Protein AF-A0A9D0Y2G8-F1 (afdb_monomer_lite)

Foldseek 3Di:
DPLVVVLVCLLVVNDDLVSLVVNLVCVVVDVVSVVVSLVVQLVVVQVVCVVVVHDRDPDSPVVVVVSSVVSVCVNVVVVVVVVVVVVVVVVVVVVVVVVVVVVVVVVVVVVVVVVVVPDPPDPPDDPPDQLPPDPPVVLQCLVVVLVVCVVVPVVVNVVSCVRNPPPSCVQWDFDDDPDDDPDDTDTDGDDD

pLDDT: mean 76.13, std 17.43, range [34.09, 96.06]

Secondary structure (DSSP, 8-state):
--HHHHHHHHHTT---HHHHHHHHHHHHH-HHHHHHHHHHHHHHHHHHHHHTTPPPPS-HHHHHHHHHHHHHHHHHHHHHHHHHHHHHHHHHHHHHHHHHHHHHHHHHHHHHHHHHHS-TTS-S------TT---HHHHTTHHHHHHHHHHH-HHHHHHHHHHHTTGGGTTEEEE--SS---SPPEEEE---

Radius of gyration: 52.09 Å; chains: 1; bounding box: 81×40×135 Å

Structure (mmCIF, N/CA/C/O backbone):
data_AF-A0A9D0Y2G8-F1
#
_entry.id   AF-A0A9D0Y2G8-F1
#
loop_
_atom_site.group_PDB
_atom_site.id
_atom_site.type_symbol
_atom_site.label_atom_id
_atom_site.label_alt_id
_atom_site.label_comp_id
_atom_site.label_asym_id
_atom_site.label_entity_id
_atom_site.label_seq_id
_atom_site.pdbx_PDB_ins_code
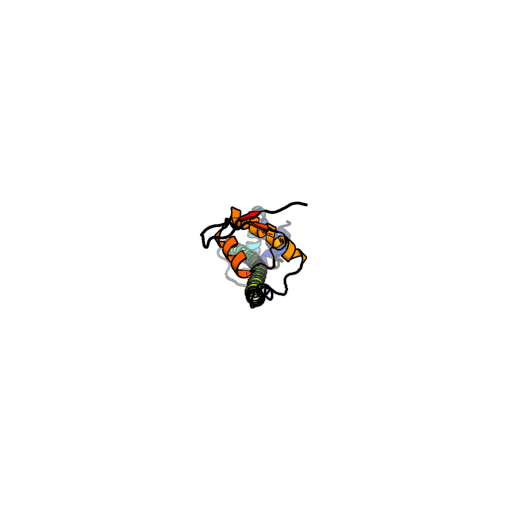_atom_site.Cartn_x
_atom_site.Cartn_y
_atom_site.Cartn_z
_atom_site.occupancy
_atom_site.B_iso_or_equiv
_atom_site.auth_seq_id
_atom_site.auth_comp_id
_atom_site.auth_asym_id
_atom_site.auth_atom_id
_atom_site.pdbx_PDB_model_num
ATOM 1 N N . MET A 1 1 ? -18.313 -10.661 2.734 1.00 64.69 1 MET A N 1
ATOM 2 C CA . MET A 1 1 ? -17.317 -10.905 3.796 1.00 64.69 1 MET A CA 1
ATOM 3 C C . MET A 1 1 ? -18.091 -11.079 5.090 1.00 64.69 1 MET A C 1
ATOM 5 O O . MET A 1 1 ? -19.104 -10.414 5.229 1.00 64.69 1 MET A O 1
ATOM 9 N N . ASP A 1 2 ? -17.704 -12.007 5.963 1.00 78.75 2 ASP A N 1
ATOM 10 C CA . ASP A 1 2 ? -18.400 -12.224 7.241 1.00 78.75 2 ASP A CA 1
ATOM 11 C C . ASP A 1 2 ? -17.769 -11.309 8.300 1.00 78.75 2 ASP A C 1
ATOM 13 O O . ASP A 1 2 ? -16.743 -11.658 8.879 1.00 78.75 2 ASP A O 1
ATOM 17 N N . CYS A 1 3 ? -18.308 -10.093 8.443 1.00 78.94 3 CYS A N 1
ATOM 18 C CA . CYS A 1 3 ? -17.689 -8.999 9.198 1.00 78.94 3 CYS A CA 1
ATOM 19 C C . CYS A 1 3 ? -17.417 -9.385 10.662 1.00 78.94 3 CYS A C 1
ATOM 21 O O . CYS A 1 3 ? -16.306 -9.204 11.161 1.00 78.94 3 CYS A O 1
ATOM 23 N N . GLN A 1 4 ? -18.378 -10.054 11.305 1.00 83.31 4 GLN A N 1
ATOM 24 C CA . GLN A 1 4 ? -18.314 -10.470 12.710 1.00 83.31 4 GLN A CA 1
ATOM 25 C C . GLN A 1 4 ? -17.085 -11.306 13.063 1.00 83.31 4 GLN A C 1
ATOM 27 O O . GLN A 1 4 ? -16.496 -11.139 14.129 1.00 83.31 4 GLN A O 1
ATOM 32 N N . LYS A 1 5 ? -16.653 -12.190 12.160 1.00 88.19 5 LYS A N 1
ATOM 33 C CA . LYS A 1 5 ? -15.480 -13.046 12.396 1.00 88.19 5 LYS A CA 1
ATOM 34 C C . LYS A 1 5 ? -14.156 -12.292 12.302 1.00 88.19 5 LYS A C 1
ATOM 36 O O . LYS A 1 5 ? -13.137 -12.802 12.759 1.00 88.19 5 LYS A O 1
ATOM 41 N N . VAL A 1 6 ? -14.164 -11.114 11.683 1.00 92.44 6 VAL A N 1
ATOM 42 C CA . VAL A 1 6 ? -12.967 -10.344 11.323 1.00 92.44 6 VAL A CA 1
ATOM 43 C C . VAL A 1 6 ? -12.799 -9.110 12.221 1.00 92.44 6 VAL A C 1
ATOM 45 O O . VAL A 1 6 ? -11.676 -8.642 12.393 1.00 92.44 6 VAL A O 1
ATOM 48 N N . ILE A 1 7 ? -13.872 -8.652 12.877 1.00 93.00 7 ILE A N 1
ATOM 49 C CA . ILE A 1 7 ? -13.855 -7.531 13.831 1.00 93.00 7 ILE A CA 1
ATOM 50 C C . ILE A 1 7 ? -12.886 -7.781 14.994 1.00 93.00 7 ILE A C 1
ATOM 52 O O . ILE A 1 7 ? -12.005 -6.960 15.235 1.00 93.00 7 ILE A O 1
ATOM 56 N N . MET A 1 8 ? -13.002 -8.911 15.702 1.00 92.62 8 MET A N 1
ATOM 57 C CA . MET A 1 8 ? -12.150 -9.169 16.873 1.00 92.62 8 MET A CA 1
ATOM 58 C C . MET A 1 8 ? -10.654 -9.237 16.498 1.00 92.62 8 MET A C 1
ATOM 60 O O . MET A 1 8 ? -9.859 -8.526 17.117 1.00 92.62 8 MET A O 1
ATOM 64 N N . PRO A 1 9 ? -10.246 -9.991 15.453 1.00 94.00 9 PRO A N 1
ATOM 65 C CA . PRO A 1 9 ? -8.857 -9.972 14.998 1.00 94.00 9 PRO A CA 1
ATOM 66 C C . PRO A 1 9 ? -8.390 -8.600 14.488 1.00 94.00 9 PRO A C 1
ATOM 68 O O . PRO A 1 9 ? -7.214 -8.274 14.626 1.00 94.00 9 PRO A O 1
ATOM 71 N N . PHE A 1 10 ? -9.273 -7.778 13.907 1.00 94.94 10 PHE A N 1
ATOM 72 C CA . PHE A 1 10 ? -8.928 -6.408 13.509 1.00 94.94 10 PHE A CA 1
ATOM 73 C C . PHE A 1 10 ? -8.584 -5.537 14.722 1.00 94.94 10 PHE A C 1
ATOM 75 O O . PHE A 1 10 ? -7.525 -4.910 14.735 1.00 94.94 10 PHE A O 1
ATOM 82 N N . ILE A 1 11 ? -9.443 -5.536 15.748 1.00 93.25 11 ILE A N 1
ATOM 83 C CA . ILE A 1 11 ? -9.261 -4.747 16.979 1.00 93.25 11 ILE A CA 1
ATOM 84 C C . ILE A 1 11 ? -7.961 -5.141 17.694 1.00 93.25 11 ILE A C 1
ATOM 86 O O . ILE A 1 11 ? -7.254 -4.279 18.214 1.00 93.25 11 ILE A O 1
ATOM 90 N N . ASN A 1 12 ? -7.610 -6.427 17.663 1.00 91.94 12 ASN A N 1
ATOM 91 C CA . ASN A 1 12 ? -6.368 -6.945 18.239 1.00 91.94 12 ASN A CA 1
ATOM 92 C C . ASN A 1 12 ? -5.126 -6.752 17.339 1.00 91.94 12 ASN A C 1
ATOM 94 O O . ASN A 1 12 ? -4.034 -7.166 17.718 1.00 91.94 12 ASN A O 1
ATOM 98 N N . GLU A 1 13 ? -5.259 -6.134 16.159 1.00 91.81 13 GLU A N 1
ATOM 99 C CA . GLU A 1 13 ? -4.204 -6.003 15.138 1.00 91.81 13 GLU A CA 1
ATOM 100 C C . GLU A 1 13 ? -3.618 -7.354 14.636 1.00 91.81 13 GLU A C 1
ATOM 102 O O . GLU A 1 13 ? -2.464 -7.420 14.202 1.00 91.81 13 GLU A O 1
ATOM 107 N N . GLU A 1 14 ? -4.411 -8.431 14.642 1.00 93.88 14 GLU A N 1
ATOM 108 C CA . GLU A 1 14 ? -4.005 -9.816 14.323 1.00 93.88 14 GLU A CA 1
ATOM 109 C C . GLU A 1 14 ? -4.277 -10.244 12.868 1.00 93.88 14 GLU A C 1
ATOM 111 O O . GLU A 1 14 ? -3.922 -11.354 12.467 1.00 93.88 14 GLU A O 1
ATOM 116 N N . LEU A 1 15 ? -4.892 -9.383 12.051 1.00 93.12 15 LEU A N 1
ATOM 117 C CA . LEU A 1 15 ? -5.169 -9.687 10.643 1.00 93.12 15 LEU A CA 1
ATOM 118 C C . LEU A 1 15 ? -3.905 -9.717 9.778 1.00 93.12 15 LEU A C 1
ATOM 120 O O . LEU A 1 15 ? -3.028 -8.849 9.877 1.00 93.12 15 LEU A O 1
ATOM 124 N N . ASP A 1 16 ? -3.852 -10.667 8.839 1.00 91.50 16 ASP A N 1
ATOM 125 C CA . ASP A 1 16 ? -2.850 -10.639 7.775 1.00 91.50 16 ASP A CA 1
ATOM 126 C C . ASP A 1 16 ? -3.107 -9.471 6.800 1.00 91.50 16 ASP A C 1
ATOM 128 O O . ASP A 1 16 ? -4.208 -8.930 6.726 1.00 91.50 16 ASP A O 1
ATOM 132 N N . ASN A 1 17 ? -2.094 -9.051 6.029 1.00 88.75 17 ASN A N 1
ATOM 133 C CA . ASN A 1 17 ? -2.234 -7.853 5.186 1.00 88.75 17 ASN A CA 1
ATOM 134 C C . ASN A 1 17 ? -3.306 -8.007 4.086 1.00 88.75 17 ASN A C 1
ATOM 136 O O . ASN A 1 17 ? -3.894 -7.008 3.681 1.00 88.75 17 ASN A O 1
ATOM 140 N N . GLY A 1 18 ? -3.538 -9.222 3.582 1.00 88.75 18 GLY A N 1
ATOM 141 C CA . GLY A 1 18 ? -4.570 -9.506 2.587 1.00 88.75 18 GLY A CA 1
ATOM 142 C C . GLY A 1 18 ? -5.968 -9.421 3.194 1.00 88.75 18 GLY A C 1
ATOM 143 O O . GLY A 1 18 ? -6.820 -8.712 2.658 1.00 88.75 18 GLY A O 1
ATOM 144 N N . GLN A 1 19 ? -6.175 -10.067 4.345 1.00 91.75 1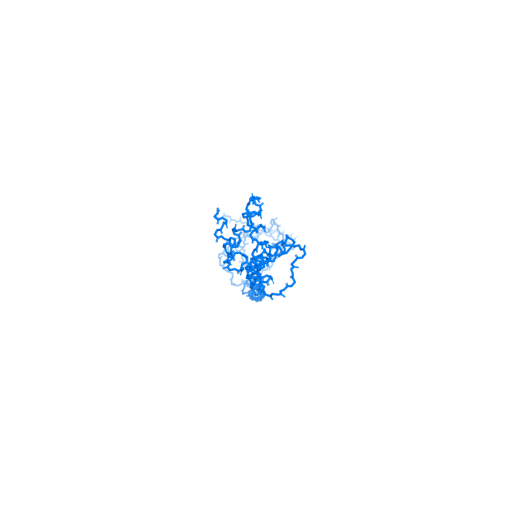9 GLN A N 1
ATOM 145 C CA . GLN A 1 19 ? -7.423 -9.960 5.109 1.00 91.75 19 GLN A CA 1
ATOM 146 C C . GLN A 1 19 ? -7.716 -8.522 5.542 1.00 91.75 19 GLN A C 1
ATOM 148 O O . GLN A 1 19 ? -8.838 -8.050 5.374 1.00 91.75 19 GLN A O 1
ATOM 153 N N . LEU A 1 20 ? -6.705 -7.810 6.046 1.00 92.94 20 LEU A N 1
ATOM 154 C CA . LEU A 1 20 ? -6.823 -6.417 6.461 1.00 92.94 20 LEU A CA 1
ATOM 155 C C . LEU A 1 20 ? -7.211 -5.518 5.280 1.00 92.94 20 LEU A C 1
ATOM 157 O O . LEU A 1 20 ? -8.122 -4.712 5.415 1.00 92.94 20 LEU A O 1
ATOM 161 N N . SER A 1 21 ? -6.585 -5.688 4.108 1.00 91.81 21 SER A N 1
ATOM 162 C CA . SER A 1 21 ? -6.937 -4.906 2.912 1.00 91.81 21 SER A CA 1
ATOM 163 C C . SER A 1 21 ? -8.394 -5.119 2.515 1.00 91.81 21 SER A C 1
ATOM 165 O O . SER A 1 21 ? -9.117 -4.156 2.283 1.00 91.81 21 SER A O 1
ATOM 167 N N . GLN A 1 22 ? -8.829 -6.382 2.468 1.00 92.38 22 GLN A N 1
ATOM 168 C CA . GLN A 1 22 ? -10.198 -6.732 2.102 1.00 92.38 22 GLN A CA 1
ATOM 169 C C . GLN A 1 22 ? -11.213 -6.176 3.108 1.00 92.38 22 GLN A C 1
ATOM 171 O O . GLN A 1 22 ? -12.284 -5.716 2.713 1.00 92.38 22 GLN A O 1
ATOM 176 N N . PHE A 1 23 ? -10.870 -6.204 4.397 1.00 94.69 23 PHE A N 1
ATOM 177 C CA . PHE A 1 23 ? -11.706 -5.671 5.464 1.00 94.69 23 PHE A CA 1
ATOM 178 C C . PHE A 1 23 ? -11.866 -4.151 5.353 1.00 94.69 23 PHE A C 1
ATOM 180 O O . PHE A 1 23 ? -12.988 -3.653 5.355 1.00 94.69 23 PHE A O 1
ATOM 187 N N . LEU A 1 24 ? -10.765 -3.419 5.169 1.00 94.12 24 LEU A N 1
ATOM 188 C CA . LEU A 1 24 ? -10.789 -1.959 5.032 1.00 94.12 24 LEU A CA 1
ATOM 189 C C . LEU A 1 24 ? -11.557 -1.506 3.783 1.00 94.12 24 LEU A C 1
ATOM 191 O O . LEU A 1 24 ? -12.322 -0.544 3.844 1.00 94.12 24 LEU A O 1
ATOM 195 N N . ASP A 1 25 ? -11.421 -2.221 2.665 1.00 93.12 25 ASP A N 1
ATOM 196 C CA . ASP A 1 25 ? -12.204 -1.942 1.454 1.00 93.12 25 ASP A CA 1
ATOM 197 C C . ASP A 1 25 ? -13.704 -2.217 1.656 1.00 93.12 25 ASP A C 1
ATOM 199 O O . ASP A 1 25 ? -14.558 -1.504 1.117 1.00 93.12 25 ASP A O 1
ATOM 203 N N . HIS A 1 26 ? -14.050 -3.217 2.472 1.00 94.00 26 HIS A N 1
ATOM 204 C CA . HIS A 1 26 ? -15.437 -3.497 2.826 1.00 94.00 26 HIS A CA 1
ATOM 205 C C . HIS A 1 26 ? -16.054 -2.381 3.680 1.00 94.00 26 HIS A C 1
ATOM 207 O O . HIS A 1 26 ? -17.150 -1.923 3.360 1.00 94.00 26 HIS A O 1
ATOM 213 N N . LEU A 1 27 ? -15.344 -1.882 4.698 1.00 94.44 27 LEU A N 1
ATOM 214 C CA . LEU A 1 27 ? -15.831 -0.800 5.570 1.00 94.44 27 LEU A CA 1
ATOM 215 C C . LEU A 1 27 ? -16.148 0.491 4.797 1.00 94.44 27 LEU A C 1
ATOM 217 O O . LEU A 1 27 ? -17.098 1.193 5.130 1.00 94.44 27 LEU A O 1
ATOM 221 N N . LYS A 1 28 ? -15.414 0.779 3.713 1.00 92.62 28 LYS A N 1
ATOM 222 C CA . LYS A 1 28 ? -15.675 1.942 2.839 1.00 92.62 28 LYS A CA 1
ATOM 223 C C . LYS A 1 28 ? -16.993 1.856 2.076 1.00 92.62 28 LYS A C 1
ATOM 225 O O . LYS A 1 28 ? -17.528 2.879 1.659 1.00 92.62 28 LYS A O 1
ATOM 230 N N . THR A 1 29 ? -17.472 0.642 1.824 1.00 93.00 29 THR A N 1
ATOM 231 C CA . THR A 1 29 ? -18.640 0.382 0.968 1.00 93.00 29 THR A CA 1
ATOM 232 C C . THR A 1 29 ? -19.857 -0.104 1.750 1.00 93.00 29 THR A C 1
ATOM 234 O O . THR A 1 29 ? -20.962 -0.083 1.212 1.00 93.00 29 THR A O 1
ATOM 237 N N . CYS A 1 30 ? -19.676 -0.506 3.010 1.00 95.19 30 CYS A N 1
ATOM 238 C CA . CYS A 1 30 ? -20.713 -1.083 3.855 1.00 95.19 30 CYS A CA 1
ATOM 239 C C . CYS A 1 30 ? -20.829 -0.318 5.189 1.00 95.19 30 CYS A C 1
ATOM 241 O O . CYS A 1 30 ? -20.095 -0.625 6.132 1.00 95.19 30 CYS A O 1
ATOM 243 N N . PRO A 1 31 ? -21.749 0.661 5.297 1.00 93.56 31 PRO A N 1
ATOM 244 C CA . PRO A 1 31 ? -21.914 1.454 6.516 1.00 93.56 31 PRO A CA 1
ATOM 245 C C . PRO A 1 31 ? -22.403 0.622 7.708 1.00 93.56 31 PRO A C 1
ATOM 247 O O . PRO A 1 31 ? -21.976 0.880 8.826 1.00 93.56 31 PRO A O 1
ATOM 250 N N . GLU A 1 32 ? -23.217 -0.415 7.480 1.00 93.81 32 GLU A N 1
ATOM 251 C CA . GLU A 1 32 ? -23.690 -1.313 8.548 1.00 93.81 32 GLU A CA 1
ATOM 252 C C . GLU A 1 32 ? -22.523 -2.016 9.255 1.00 93.81 32 GLU A C 1
ATOM 254 O O . GLU A 1 32 ? -22.491 -2.132 10.475 1.00 93.81 32 GLU A O 1
ATOM 259 N N . CYS A 1 33 ? -21.515 -2.440 8.492 1.00 95.06 33 CYS A N 1
ATOM 260 C CA . CYS A 1 33 ? -20.315 -3.071 9.037 1.00 95.06 33 CYS A CA 1
ATOM 261 C C . CYS A 1 33 ? -19.390 -2.083 9.757 1.00 95.06 33 CYS A C 1
ATOM 263 O O . CYS A 1 33 ? -18.674 -2.483 10.672 1.00 95.06 33 CYS A O 1
ATOM 265 N N . MET A 1 34 ? -19.398 -0.808 9.356 1.00 95.31 34 MET A N 1
ATOM 266 C CA . MET A 1 34 ? -18.672 0.255 10.053 1.00 95.31 34 MET A CA 1
ATOM 267 C C . MET A 1 34 ? -19.321 0.574 11.405 1.00 95.31 34 MET A C 1
ATOM 269 O O . MET A 1 34 ? -18.613 0.675 12.403 1.00 95.31 34 MET A O 1
ATOM 273 N N . GLU A 1 35 ? -20.652 0.662 11.451 1.00 94.81 35 GLU A N 1
ATOM 274 C CA . GLU A 1 35 ? -21.405 0.838 12.699 1.00 94.81 35 GLU A CA 1
ATOM 275 C C . GLU A 1 35 ? -21.208 -0.362 13.635 1.00 94.81 35 GLU A C 1
ATOM 277 O O . GLU A 1 35 ? -20.926 -0.192 14.821 1.00 94.81 35 GLU A O 1
ATOM 282 N N . GLU A 1 36 ? -21.268 -1.587 13.103 1.00 94.44 36 GLU A N 1
ATOM 283 C CA . GLU A 1 36 ? -20.994 -2.792 13.886 1.00 94.44 36 GLU A CA 1
ATOM 284 C C . GLU A 1 36 ? -19.576 -2.747 14.479 1.00 94.44 36 GLU A C 1
ATOM 286 O O . GLU A 1 36 ? -19.402 -2.914 15.688 1.00 94.44 36 GLU A O 1
ATOM 291 N N . LEU A 1 37 ? -18.562 -2.439 13.665 1.00 95.94 37 LEU A N 1
ATOM 292 C CA . LEU A 1 37 ? -17.185 -2.282 14.132 1.00 95.94 37 LEU A CA 1
ATOM 293 C C . LEU A 1 37 ? -17.058 -1.220 15.237 1.00 95.94 37 LEU A C 1
ATOM 295 O O . LEU A 1 37 ? -16.345 -1.457 16.211 1.00 95.94 37 LEU A O 1
ATOM 299 N N . GLU A 1 38 ? -17.744 -0.085 15.118 1.00 95.38 38 GLU A N 1
ATOM 300 C CA . GLU A 1 38 ? -17.747 0.982 16.127 1.00 95.38 38 GLU A CA 1
ATOM 301 C C . GLU A 1 38 ? -18.302 0.515 17.475 1.00 95.38 38 GLU A C 1
ATOM 303 O O . GLU A 1 38 ? -17.685 0.754 18.523 1.00 95.38 38 GLU A O 1
ATOM 308 N N . VAL A 1 39 ? -19.431 -0.197 17.454 1.00 94.44 39 VAL A N 1
ATOM 309 C CA . VAL A 1 39 ? -20.050 -0.752 18.664 1.00 94.44 39 VAL A CA 1
ATOM 310 C C . VAL A 1 39 ? -19.108 -1.754 19.333 1.00 94.44 39 VAL A C 1
ATOM 312 O O . VAL A 1 39 ? -18.861 -1.660 20.540 1.00 94.44 39 VAL A O 1
ATOM 315 N N . TYR A 1 40 ? -18.537 -2.684 18.562 1.00 94.50 40 TYR A N 1
ATOM 316 C CA . TYR A 1 40 ? -17.598 -3.678 19.089 1.00 94.50 40 TYR A CA 1
ATOM 317 C C . TYR A 1 40 ? -16.318 -3.037 19.629 1.00 94.50 40 TYR A C 1
ATOM 319 O O . TYR A 1 40 ? -15.873 -3.400 20.718 1.00 94.50 40 TYR A O 1
ATOM 327 N N . TYR A 1 41 ? -15.739 -2.077 18.907 1.00 95.44 41 TYR A N 1
ATOM 328 C CA . TYR A 1 41 ? -14.540 -1.362 19.336 1.00 95.44 41 TYR A CA 1
ATOM 329 C C . TYR A 1 41 ? -14.774 -0.641 20.663 1.00 95.44 41 TYR A C 1
ATOM 331 O O . TYR A 1 41 ? -14.031 -0.848 21.618 1.00 95.44 41 TYR A O 1
ATOM 339 N N . THR A 1 42 ? -15.858 0.129 20.765 1.00 94.94 42 THR A N 1
ATOM 340 C CA . THR A 1 42 ? -16.203 0.860 21.991 1.00 94.94 42 THR A CA 1
ATOM 341 C C . THR A 1 42 ? -16.375 -0.089 23.175 1.00 94.94 42 THR A C 1
ATOM 343 O O . THR A 1 42 ? -15.809 0.146 24.243 1.00 94.94 42 THR A O 1
ATOM 346 N N . LEU A 1 43 ? -17.110 -1.191 22.999 1.00 94.19 43 LEU A N 1
ATOM 347 C CA . LEU A 1 43 ? -17.348 -2.162 24.068 1.00 94.19 43 LEU A CA 1
ATOM 348 C C . LEU A 1 43 ? -16.050 -2.837 24.534 1.00 94.19 43 LEU A C 1
ATOM 350 O O . LEU A 1 43 ? -15.771 -2.893 25.728 1.00 94.19 43 LEU A O 1
ATOM 354 N N . LEU A 1 44 ? -15.246 -3.335 23.599 1.00 92.31 44 LEU A N 1
ATOM 355 C CA . LEU A 1 44 ? -14.046 -4.105 23.918 1.00 92.31 44 LEU A CA 1
ATOM 356 C C . LEU A 1 44 ? -12.923 -3.222 24.464 1.00 92.31 44 LEU A C 1
ATOM 358 O O . LEU A 1 44 ? -12.265 -3.593 25.436 1.00 92.31 44 LEU A O 1
ATOM 362 N N . THR A 1 45 ? -12.716 -2.045 23.875 1.00 91.62 45 THR A N 1
ATOM 363 C CA . THR A 1 45 ? -11.677 -1.112 24.319 1.00 91.62 45 THR A CA 1
ATOM 364 C C . THR A 1 45 ? -12.023 -0.505 25.672 1.00 91.62 45 THR A C 1
ATOM 366 O O . THR A 1 45 ? -11.137 -0.411 26.517 1.00 91.62 45 THR A O 1
ATOM 369 N N . SER A 1 46 ? -13.293 -0.172 25.929 1.00 93.12 46 SER A N 1
ATOM 370 C CA . SER A 1 46 ? -13.710 0.320 27.250 1.00 93.12 46 SER A CA 1
ATOM 371 C C . SER A 1 46 ? -13.539 -0.738 28.341 1.00 93.12 46 SER A C 1
ATOM 373 O O . SER A 1 46 ? -12.985 -0.435 29.396 1.00 93.12 46 SER A O 1
ATOM 375 N N . MET A 1 47 ? -13.927 -1.993 28.083 1.00 93.00 47 MET A N 1
ATOM 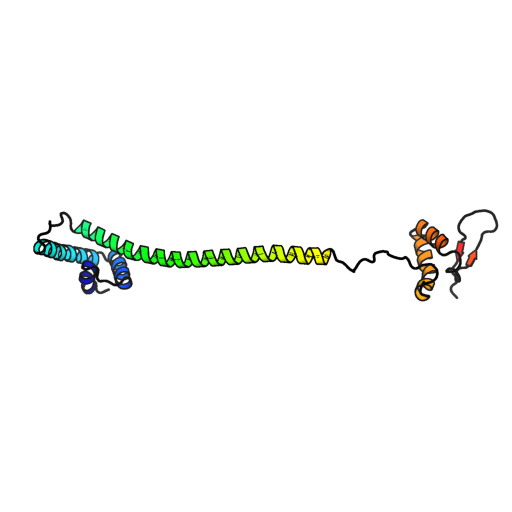376 C CA . MET A 1 47 ? -13.697 -3.108 29.011 1.00 93.00 47 MET A CA 1
ATOM 377 C C . MET A 1 47 ? -12.208 -3.302 29.301 1.00 93.00 47 MET A C 1
ATOM 379 O O . MET A 1 47 ? -11.810 -3.394 30.459 1.00 93.00 47 MET A O 1
ATOM 383 N N . LYS A 1 48 ? -11.374 -3.287 28.259 1.00 90.81 48 LYS A N 1
ATOM 384 C CA . LYS A 1 48 ? -9.924 -3.428 28.404 1.00 90.81 48 LYS A CA 1
ATOM 385 C C . LYS A 1 48 ? -9.306 -2.289 29.221 1.00 90.81 48 LYS A C 1
ATOM 387 O O . LYS A 1 48 ? -8.475 -2.548 30.085 1.00 90.81 48 LYS A O 1
ATOM 392 N N . GLN A 1 49 ? -9.712 -1.043 28.977 1.00 92.75 49 GLN A N 1
ATOM 393 C CA . GLN A 1 49 ? -9.217 0.116 29.728 1.00 92.75 49 GLN A CA 1
ATOM 394 C C . GLN A 1 49 ? -9.612 0.047 31.208 1.00 92.75 49 GLN A C 1
ATOM 396 O O . GLN A 1 49 ? -8.782 0.342 32.068 1.00 92.75 49 GLN A O 1
ATOM 401 N N . LEU A 1 50 ? -10.839 -0.400 31.506 1.00 93.88 50 LEU A N 1
ATOM 402 C CA . LEU A 1 50 ? -11.296 -0.634 32.880 1.00 93.88 50 LEU A CA 1
ATOM 403 C C . LEU A 1 50 ? -10.461 -1.713 33.580 1.00 93.88 50 LEU A C 1
ATOM 405 O O . LEU A 1 50 ? -9.999 -1.490 34.698 1.00 93.88 50 LEU A O 1
ATOM 409 N N . ASP A 1 51 ? -10.229 -2.847 32.918 1.00 94.25 51 ASP A N 1
ATOM 410 C CA . ASP A 1 51 ? -9.446 -3.955 33.476 1.00 94.25 51 ASP A CA 1
ATOM 411 C C . ASP A 1 51 ? -7.975 -3.563 33.708 1.00 94.25 51 ASP A C 1
ATOM 413 O O . ASP A 1 51 ? -7.365 -3.942 34.712 1.00 94.25 51 ASP A O 1
ATOM 417 N N . GLU A 1 52 ? -7.399 -2.764 32.807 1.00 94.12 52 GLU A N 1
ATOM 418 C CA . GLU A 1 52 ? -6.007 -2.301 32.876 1.00 94.12 52 GLU A CA 1
ATOM 419 C C . GLU A 1 52 ? -5.820 -1.047 33.758 1.00 94.12 52 GLU A C 1
ATOM 421 O O . GLU A 1 52 ? -4.693 -0.568 33.898 1.00 94.12 52 GLU A O 1
ATOM 426 N N . ASN A 1 53 ? -6.884 -0.531 34.393 1.00 91.19 53 ASN A N 1
ATOM 427 C CA . ASN A 1 53 ? -6.905 0.741 35.141 1.00 91.19 53 ASN A CA 1
ATOM 428 C C . ASN A 1 53 ? -6.332 1.929 34.338 1.00 91.19 53 ASN A C 1
ATOM 430 O O . ASN A 1 53 ? -5.675 2.813 34.894 1.00 91.19 53 ASN A O 1
ATOM 434 N N . GLN A 1 54 ? -6.549 1.932 33.023 1.00 90.06 54 GLN A N 1
ATOM 435 C CA . GLN A 1 54 ? -6.180 3.033 32.136 1.00 90.06 54 GLN A CA 1
ATOM 436 C C . GLN A 1 54 ? -7.261 4.116 32.147 1.00 90.06 54 GLN A C 1
ATOM 438 O O . GLN A 1 54 ? -8.422 3.859 32.465 1.00 90.06 54 GLN A O 1
ATOM 443 N N . GLU A 1 55 ? -6.882 5.340 31.777 1.00 89.06 55 GLU A N 1
ATOM 444 C CA . GLU A 1 55 ? -7.866 6.388 31.518 1.00 89.06 55 GLU A CA 1
ATOM 445 C C . GLU A 1 55 ? -8.773 5.969 30.354 1.00 89.06 55 GLU A C 1
ATOM 447 O O . GLU A 1 55 ? -8.302 5.515 29.307 1.00 89.06 55 GLU A O 1
ATOM 452 N N . LEU A 1 56 ? -10.084 6.099 30.569 1.00 88.62 56 LEU A N 1
ATOM 453 C CA . LEU A 1 56 ? -11.085 5.840 29.542 1.00 88.62 56 LEU A CA 1
ATOM 454 C C . LEU A 1 56 ? -10.928 6.855 28.412 1.00 88.62 56 LEU A C 1
ATOM 456 O O . LEU A 1 56 ? -10.700 8.036 28.668 1.00 88.62 56 LEU A O 1
ATOM 460 N N . SER A 1 57 ? -11.095 6.410 27.168 1.00 88.94 57 SER A N 1
ATOM 461 C CA . SER A 1 57 ? -11.100 7.342 26.040 1.00 88.94 57 SER A CA 1
ATOM 462 C C . SER A 1 57 ? -12.279 8.314 26.137 1.00 88.94 57 SER A C 1
ATOM 464 O O . SER A 1 57 ? -13.428 7.902 26.316 1.00 88.94 57 SER A O 1
ATOM 466 N N . ASP A 1 58 ? -11.998 9.603 25.941 1.00 88.62 58 ASP A N 1
ATOM 467 C CA . ASP A 1 58 ? -13.018 10.647 25.804 1.00 88.62 58 ASP A CA 1
ATOM 468 C C . ASP A 1 58 ? -13.843 10.479 24.515 1.00 88.62 58 ASP A C 1
ATOM 470 O O . ASP A 1 58 ? -14.972 10.967 24.420 1.00 88.62 58 ASP A O 1
ATOM 474 N N . ASN A 1 59 ? -13.280 9.824 23.489 1.00 93.44 59 ASN A N 1
ATOM 475 C CA . ASN A 1 59 ? -13.928 9.633 22.195 1.00 93.44 59 ASN A CA 1
ATOM 476 C C . ASN A 1 59 ? -13.404 8.380 21.469 1.00 93.44 59 ASN A C 1
ATOM 478 O O . ASN A 1 59 ? -12.492 8.448 20.640 1.00 93.44 59 ASN A O 1
ATOM 482 N N . TYR A 1 60 ? -14.058 7.247 21.733 1.00 93.75 60 TYR A N 1
ATOM 483 C CA . TYR A 1 60 ? -13.753 5.962 21.097 1.00 93.75 60 TYR A CA 1
ATOM 484 C C . TYR A 1 60 ? -13.879 5.987 19.570 1.00 93.75 60 TYR A C 1
ATOM 486 O O . TYR A 1 60 ? -13.109 5.314 18.890 1.00 93.75 60 TYR A O 1
ATOM 494 N N . TYR A 1 61 ? -14.792 6.787 19.014 1.00 93.38 61 TYR A N 1
ATOM 495 C CA . TYR A 1 61 ? -14.958 6.903 17.564 1.00 93.38 61 TYR A CA 1
ATOM 496 C C . TYR A 1 61 ? -13.710 7.496 16.895 1.00 93.38 61 TYR A C 1
ATOM 498 O O . TYR A 1 61 ? -13.212 6.968 15.901 1.00 93.38 61 TYR A O 1
ATOM 506 N N . ASN A 1 62 ? -13.140 8.558 17.468 1.00 95.12 62 ASN A N 1
ATOM 507 C CA . ASN A 1 62 ? -11.905 9.147 16.950 1.00 95.12 62 ASN A CA 1
ATOM 508 C C . ASN A 1 62 ? -10.715 8.187 17.062 1.00 95.12 62 ASN A C 1
ATOM 510 O O . ASN A 1 62 ? -9.863 8.162 16.174 1.00 95.12 62 ASN A O 1
ATOM 514 N N . ASP A 1 63 ? -10.641 7.401 18.133 1.00 94.94 63 ASP A N 1
ATOM 515 C CA . ASP A 1 63 ? -9.568 6.419 18.302 1.00 94.94 63 ASP A CA 1
ATOM 516 C C . ASP A 1 63 ? -9.707 5.242 17.328 1.00 94.94 63 ASP A C 1
ATOM 518 O O . ASP A 1 63 ? -8.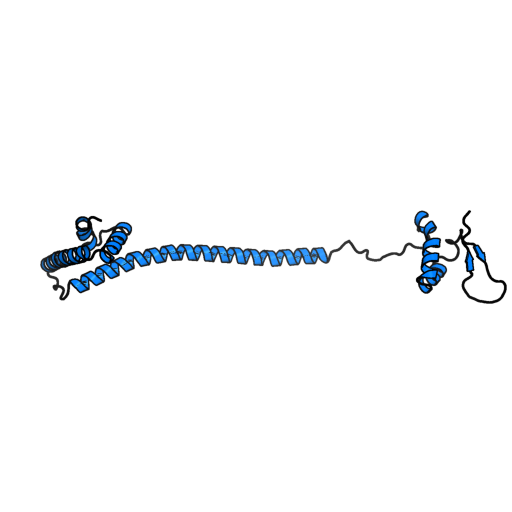703 4.789 16.769 1.00 94.94 63 ASP A O 1
ATOM 522 N N . LEU A 1 64 ? -10.939 4.831 17.016 1.00 96.06 64 LEU A N 1
ATOM 523 C CA . LEU A 1 64 ? -11.218 3.882 15.942 1.00 96.06 64 LEU A CA 1
ATOM 524 C C . LEU A 1 64 ? -10.777 4.424 14.577 1.00 96.06 64 LEU A C 1
ATOM 526 O O . LEU A 1 64 ? -10.113 3.712 13.824 1.00 96.06 64 LEU A O 1
ATOM 530 N N . LEU A 1 65 ? -11.100 5.679 14.253 1.00 95.38 65 LEU A N 1
ATOM 531 C CA . LEU A 1 65 ? -10.678 6.285 12.987 1.00 95.38 65 LEU A CA 1
ATOM 532 C C . LEU A 1 65 ? -9.152 6.323 12.854 1.00 95.38 65 LEU A C 1
ATOM 534 O O . LEU A 1 65 ? -8.628 5.975 11.798 1.00 95.38 65 LEU A O 1
ATOM 538 N N . LYS A 1 66 ? -8.432 6.656 13.932 1.00 95.50 66 LYS A N 1
ATOM 539 C CA . LYS A 1 66 ? -6.960 6.592 13.952 1.00 95.50 66 LYS A CA 1
ATOM 540 C C . LYS A 1 66 ? -6.444 5.168 13.751 1.00 95.50 66 LYS A C 1
ATOM 542 O O . LYS A 1 66 ? -5.438 4.978 13.071 1.00 95.50 66 LYS A O 1
ATOM 547 N N . LEU A 1 67 ? -7.099 4.162 14.339 1.00 94.81 67 LEU A N 1
ATOM 548 C CA . LEU A 1 67 ? -6.738 2.757 14.133 1.00 94.81 67 LEU A CA 1
ATOM 549 C C . LEU A 1 67 ? -6.908 2.358 12.660 1.00 94.81 67 LEU A C 1
ATOM 551 O O . LEU A 1 67 ? -6.006 1.745 12.087 1.00 94.81 67 LEU A O 1
ATOM 555 N N . ILE A 1 68 ? -8.028 2.743 12.043 1.00 95.75 68 ILE A N 1
ATOM 556 C CA . ILE A 1 68 ? -8.302 2.514 10.619 1.00 95.75 68 ILE A CA 1
ATOM 557 C C . ILE A 1 68 ? -7.235 3.201 9.760 1.00 95.75 68 ILE A C 1
ATOM 559 O O . ILE A 1 68 ? -6.588 2.527 8.961 1.00 95.75 68 ILE A O 1
ATOM 563 N N . GLU A 1 69 ? -6.969 4.488 9.975 1.00 94.94 69 GLU A N 1
ATOM 564 C CA . GLU A 1 69 ? -5.957 5.253 9.232 1.00 94.94 69 GLU A CA 1
ATOM 565 C C . GLU A 1 69 ? -4.563 4.615 9.346 1.00 94.94 69 GLU A C 1
ATOM 567 O O . GLU A 1 69 ? -3.926 4.297 8.339 1.00 94.94 69 GLU A O 1
ATOM 572 N N . LYS A 1 70 ? -4.122 4.300 10.569 1.00 94.19 70 LYS A N 1
ATOM 573 C CA . LYS A 1 70 ? -2.854 3.598 10.828 1.00 94.19 70 LYS A CA 1
ATOM 574 C C . LYS A 1 70 ? -2.791 2.251 10.099 1.00 94.19 70 LYS A C 1
ATOM 576 O O . LYS A 1 70 ? -1.739 1.854 9.586 1.00 94.19 70 LYS A O 1
ATOM 581 N N . SER A 1 71 ? -3.903 1.518 10.058 1.00 92.56 71 SER A N 1
ATOM 582 C CA . SER A 1 71 ? -3.977 0.225 9.377 1.00 92.56 71 SER A CA 1
ATOM 583 C C . SER A 1 71 ? -3.901 0.364 7.848 1.00 92.56 71 SER A C 1
ATOM 585 O O . SER A 1 71 ? -3.201 -0.420 7.199 1.00 92.56 71 SER A O 1
ATOM 587 N N . GLU A 1 72 ? -4.499 1.411 7.273 1.00 91.81 72 GLU A N 1
ATOM 588 C CA . GLU A 1 72 ? -4.386 1.749 5.850 1.00 91.81 72 GLU A CA 1
ATOM 589 C C . GLU A 1 72 ? -2.959 2.158 5.476 1.00 91.81 72 GLU A C 1
ATOM 591 O O . GLU A 1 72 ? -2.410 1.686 4.473 1.00 91.81 72 GLU A O 1
ATOM 596 N N . GLU A 1 73 ? -2.311 2.982 6.300 1.00 90.06 73 GLU A N 1
ATOM 597 C CA . GLU A 1 73 ? -0.916 3.381 6.107 1.00 90.06 73 GLU A CA 1
ATOM 598 C C . GLU A 1 73 ? 0.033 2.180 6.122 1.00 90.06 73 GLU A C 1
ATOM 600 O O . GLU A 1 73 ? 0.953 2.101 5.296 1.00 90.06 73 GLU A O 1
ATOM 605 N N . LYS A 1 74 ? -0.204 1.211 7.016 1.00 86.81 74 LYS A N 1
ATOM 606 C CA . LYS A 1 74 ? 0.571 -0.037 7.112 1.00 86.81 74 LYS A CA 1
ATOM 607 C C . LYS A 1 74 ? 0.483 -0.857 5.822 1.00 86.81 74 LYS A C 1
ATOM 609 O O . LYS A 1 74 ? 1.492 -1.432 5.400 1.00 86.81 74 LYS A O 1
ATOM 614 N N . ILE A 1 75 ? -0.681 -0.888 5.173 1.00 86.06 75 ILE A N 1
ATOM 615 C CA . ILE A 1 75 ? -0.867 -1.548 3.871 1.00 86.06 75 ILE A CA 1
ATOM 616 C C . ILE A 1 75 ? -0.198 -0.742 2.758 1.00 86.06 75 ILE A C 1
ATOM 618 O O . ILE A 1 75 ? 0.605 -1.273 1.983 1.00 86.06 75 ILE A O 1
ATOM 622 N N . ASN A 1 76 ? -0.485 0.556 2.692 1.00 80.69 76 ASN A N 1
ATOM 623 C CA . ASN A 1 76 ? -0.024 1.416 1.610 1.00 80.69 76 ASN A CA 1
ATOM 624 C C . ASN A 1 76 ? 1.508 1.554 1.593 1.00 80.69 76 ASN A C 1
ATOM 626 O O . ASN A 1 76 ? 2.129 1.512 0.531 1.00 80.69 76 ASN A O 1
ATOM 630 N N . SER A 1 77 ? 2.147 1.640 2.761 1.00 75.31 77 SER A N 1
ATOM 631 C CA . SER A 1 77 ? 3.609 1.707 2.881 1.00 75.31 77 SER A CA 1
ATOM 632 C C . SER A 1 77 ? 4.289 0.470 2.293 1.00 75.31 77 SER A C 1
ATOM 634 O O . SER A 1 77 ? 5.281 0.590 1.574 1.00 75.31 77 SER A O 1
ATOM 636 N N . LYS A 1 78 ? 3.732 -0.727 2.513 1.00 68.62 78 LYS A N 1
ATOM 637 C CA . LYS A 1 78 ? 4.279 -1.970 1.944 1.00 68.62 78 LYS A CA 1
ATOM 638 C C . LYS A 1 78 ? 4.097 -2.034 0.427 1.00 68.62 78 LYS A C 1
ATOM 640 O O . LYS A 1 78 ? 5.036 -2.409 -0.280 1.00 68.62 78 LYS A O 1
ATOM 645 N N . ASN A 1 79 ? 2.942 -1.602 -0.078 1.00 68.69 79 ASN A N 1
ATOM 646 C CA . ASN A 1 79 ? 2.678 -1.534 -1.518 1.00 68.69 79 ASN A CA 1
ATOM 647 C C . ASN A 1 79 ? 3.611 -0.531 -2.219 1.00 68.69 79 ASN A C 1
ATOM 649 O O . ASN A 1 79 ? 4.180 -0.849 -3.267 1.00 68.69 79 ASN A O 1
ATOM 653 N N . LYS A 1 80 ? 3.861 0.633 -1.604 1.00 66.19 80 LYS A N 1
ATOM 654 C CA . LYS A 1 80 ? 4.831 1.633 -2.084 1.00 66.19 80 LYS A CA 1
ATOM 655 C C . LYS A 1 80 ? 6.264 1.097 -2.102 1.00 66.19 80 LYS A C 1
ATOM 657 O O . LYS A 1 80 ? 6.971 1.312 -3.083 1.00 66.19 80 LYS A O 1
ATOM 662 N N . ILE A 1 81 ? 6.686 0.351 -1.077 1.00 70.44 81 ILE A N 1
ATOM 663 C CA . ILE A 1 81 ? 8.022 -0.273 -1.037 1.00 70.44 81 ILE A CA 1
ATOM 664 C C . ILE A 1 81 ? 8.183 -1.296 -2.171 1.00 70.44 81 ILE A C 1
ATOM 666 O O . ILE A 1 81 ? 9.218 -1.320 -2.839 1.00 70.44 81 ILE A O 1
ATOM 670 N N . TYR A 1 82 ? 7.173 -2.134 -2.417 1.00 73.25 82 TYR A N 1
ATOM 671 C CA . TYR A 1 82 ? 7.232 -3.134 -3.486 1.00 73.25 82 TYR A CA 1
ATOM 672 C C . TYR A 1 82 ? 7.243 -2.490 -4.883 1.00 73.25 82 TYR A C 1
ATOM 674 O O . TYR A 1 82 ? 8.049 -2.874 -5.734 1.00 73.25 82 TYR A O 1
ATOM 682 N N . ALA A 1 83 ? 6.413 -1.466 -5.102 1.00 73.12 83 ALA A N 1
ATOM 683 C CA . ALA A 1 83 ? 6.419 -0.681 -6.336 1.00 73.12 83 ALA A CA 1
ATOM 684 C C . ALA A 1 83 ? 7.762 0.043 -6.546 1.00 73.12 83 ALA A C 1
ATOM 686 O O . ALA A 1 83 ? 8.331 -0.015 -7.636 1.00 73.12 83 ALA A O 1
ATOM 687 N N . GLY A 1 84 ? 8.321 0.638 -5.488 1.00 75.00 84 GLY A N 1
ATOM 688 C CA . GLY A 1 84 ? 9.625 1.300 -5.517 1.00 75.00 84 GLY A CA 1
ATOM 689 C C . GLY A 1 84 ? 10.759 0.359 -5.923 1.00 75.00 84 GLY A C 1
ATOM 690 O O . GLY A 1 84 ? 11.558 0.707 -6.789 1.00 75.00 84 GLY A O 1
ATOM 691 N N . LYS A 1 85 ? 10.791 -0.873 -5.394 1.00 81.69 85 LYS A N 1
ATOM 692 C CA . LYS A 1 85 ? 11.787 -1.886 -5.794 1.00 81.69 85 LYS A CA 1
ATOM 693 C C . LYS A 1 85 ? 11.735 -2.199 -7.293 1.00 81.69 85 LYS A C 1
ATOM 695 O O . LYS A 1 85 ? 12.786 -2.288 -7.923 1.00 81.69 85 LYS A O 1
ATOM 700 N N . LYS A 1 86 ? 10.537 -2.327 -7.878 1.00 83.06 86 LYS A N 1
ATOM 701 C CA . LYS A 1 86 ? 10.382 -2.542 -9.329 1.00 83.06 86 LYS A CA 1
ATOM 702 C C . LYS A 1 86 ? 10.897 -1.353 -10.143 1.00 83.06 86 LYS A C 1
ATOM 704 O O . LYS A 1 86 ? 11.599 -1.562 -11.126 1.00 83.06 86 LYS A O 1
ATOM 709 N N . ILE A 1 87 ? 10.595 -0.126 -9.718 1.00 88.75 87 ILE A N 1
ATOM 710 C CA . ILE A 1 87 ? 11.058 1.095 -10.397 1.00 88.75 87 ILE A CA 1
ATOM 711 C C . ILE A 1 87 ? 12.588 1.198 -10.348 1.00 88.75 87 ILE A C 1
ATOM 713 O O . ILE A 1 87 ? 13.210 1.457 -11.374 1.00 88.75 87 ILE A O 1
ATOM 717 N N . VAL A 1 88 ? 13.209 0.929 -9.195 1.00 91.19 88 VAL A N 1
ATOM 718 C CA . VAL A 1 88 ? 14.676 0.950 -9.048 1.00 91.19 88 VAL A CA 1
ATOM 719 C C . VAL A 1 88 ? 15.346 -0.067 -9.975 1.00 91.19 88 VAL A C 1
ATOM 721 O O . VAL A 1 88 ? 16.327 0.270 -10.633 1.00 91.19 88 VAL A O 1
ATOM 724 N N . LEU A 1 89 ? 14.804 -1.284 -10.090 1.00 91.31 89 LEU A N 1
ATOM 725 C CA . LEU A 1 89 ? 15.335 -2.292 -11.016 1.00 91.31 89 LEU A CA 1
ATOM 726 C C . LEU A 1 89 ? 15.260 -1.835 -12.481 1.00 91.31 89 LEU A C 1
ATOM 728 O O . LEU A 1 89 ? 16.224 -2.020 -13.222 1.00 91.31 89 LEU A O 1
ATOM 732 N N . LEU A 1 90 ? 14.156 -1.199 -12.889 1.00 92.75 90 LEU A N 1
ATOM 733 C CA . LEU A 1 90 ? 14.024 -0.639 -14.238 1.00 92.75 90 LEU A CA 1
ATOM 734 C C . LEU A 1 90 ? 15.019 0.502 -14.483 1.00 92.75 90 LEU A C 1
ATOM 736 O O . LEU A 1 90 ? 15.632 0.544 -15.544 1.00 92.75 90 LEU A O 1
ATOM 740 N N . MET A 1 91 ? 15.231 1.380 -13.500 1.00 92.94 91 MET A N 1
ATOM 741 C CA . MET A 1 91 ? 16.215 2.468 -13.588 1.00 92.9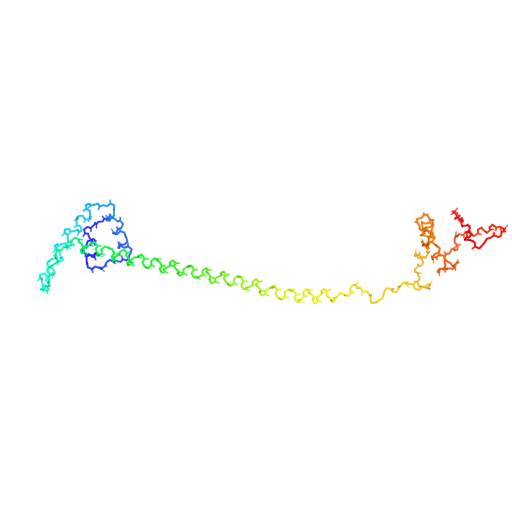4 91 MET A CA 1
ATOM 742 C C . MET A 1 91 ? 17.647 1.942 -13.741 1.00 92.94 91 MET A C 1
ATOM 744 O O . MET A 1 91 ? 18.421 2.467 -14.533 1.00 92.94 91 MET A O 1
ATOM 748 N N . ILE A 1 92 ? 18.014 0.883 -13.015 1.00 94.00 92 ILE A N 1
ATOM 749 C CA . ILE A 1 92 ? 19.335 0.255 -13.163 1.00 94.00 92 ILE A CA 1
ATOM 750 C C . ILE A 1 92 ? 19.479 -0.347 -14.568 1.00 94.00 92 ILE A C 1
ATOM 752 O O . ILE A 1 92 ? 20.501 -0.144 -15.223 1.00 94.00 92 ILE A O 1
ATOM 756 N N . ALA A 1 93 ? 18.448 -1.042 -15.059 1.00 93.62 93 ALA A N 1
ATOM 757 C CA . ALA A 1 93 ? 18.461 -1.643 -16.390 1.00 93.62 93 ALA A CA 1
ATOM 758 C C . ALA A 1 93 ? 18.618 -0.596 -17.510 1.00 93.62 93 ALA A C 1
ATOM 760 O O . ALA A 1 93 ? 19.378 -0.822 -18.453 1.00 93.62 93 ALA A O 1
ATOM 761 N N . THR A 1 94 ? 17.959 0.563 -17.401 1.00 91.12 94 THR A N 1
ATOM 762 C CA . THR A 1 94 ? 18.098 1.646 -18.389 1.00 91.12 94 THR A CA 1
ATOM 763 C C . THR A 1 94 ? 19.478 2.295 -18.346 1.00 91.12 94 THR A C 1
ATOM 765 O O . THR A 1 94 ? 20.053 2.549 -19.402 1.00 91.12 94 THR A O 1
ATOM 768 N N . VAL A 1 95 ? 20.055 2.506 -17.158 1.00 92.62 95 VAL A N 1
ATOM 769 C CA . VAL A 1 95 ? 21.423 3.036 -17.016 1.00 92.62 95 VAL A CA 1
ATOM 770 C C . VAL A 1 95 ? 22.449 2.100 -17.657 1.00 92.62 95 VAL A C 1
ATOM 772 O O . VAL A 1 95 ? 23.323 2.572 -18.384 1.00 92.62 95 VAL A O 1
ATOM 775 N N . ILE A 1 96 ? 22.322 0.783 -17.454 1.00 91.38 96 ILE A N 1
ATOM 776 C CA . ILE A 1 96 ? 23.202 -0.211 -18.089 1.00 91.38 96 ILE A CA 1
ATOM 777 C C . ILE A 1 96 ? 23.080 -0.135 -19.616 1.00 91.38 96 ILE A C 1
ATOM 779 O O . ILE A 1 96 ? 24.097 -0.041 -20.298 1.00 91.38 96 ILE A O 1
ATOM 783 N N . ALA A 1 97 ? 21.857 -0.102 -20.155 1.00 90.12 97 ALA A N 1
ATOM 784 C CA . ALA A 1 97 ? 21.632 -0.019 -21.600 1.00 90.12 97 ALA A CA 1
ATOM 785 C C . ALA A 1 97 ? 22.234 1.255 -22.230 1.00 90.12 97 ALA A C 1
ATOM 787 O O . ALA A 1 97 ? 22.825 1.208 -23.314 1.00 90.12 97 ALA A O 1
ATOM 788 N N . ILE A 1 98 ? 22.129 2.392 -21.535 1.00 88.69 98 ILE A N 1
ATOM 789 C CA . ILE A 1 98 ? 22.732 3.659 -21.966 1.00 88.69 98 ILE A CA 1
ATOM 790 C C . ILE A 1 98 ? 24.262 3.554 -21.934 1.00 88.69 98 ILE A C 1
ATOM 792 O O . ILE A 1 98 ? 24.913 3.852 -22.935 1.00 88.69 98 ILE A O 1
ATOM 796 N N . ALA A 1 99 ? 24.844 3.070 -20.833 1.00 86.81 99 ALA A N 1
ATOM 797 C CA . ALA A 1 99 ? 26.292 2.908 -20.696 1.00 86.81 99 ALA A CA 1
ATOM 798 C C . ALA A 1 99 ? 26.884 1.987 -21.778 1.00 86.81 99 ALA A C 1
ATOM 800 O O . ALA A 1 99 ? 27.920 2.313 -22.360 1.00 86.81 99 ALA A O 1
ATOM 801 N N . SER A 1 100 ? 26.200 0.886 -22.110 1.00 84.38 100 SER A N 1
ATOM 802 C CA . SER A 1 100 ? 26.601 -0.006 -23.206 1.00 84.38 100 SER A CA 1
ATOM 803 C C . SER A 1 100 ? 26.642 0.716 -24.554 1.00 84.38 100 SER A C 1
ATOM 805 O O . SER A 1 100 ? 27.569 0.517 -25.333 1.00 84.38 100 SER A O 1
ATOM 807 N N . THR A 1 101 ? 25.683 1.605 -24.819 1.00 84.75 101 THR A N 1
ATOM 808 C CA . THR A 1 101 ? 25.641 2.384 -26.067 1.00 84.75 101 THR A CA 1
ATOM 809 C C . THR A 1 101 ? 26.788 3.397 -26.153 1.00 84.75 101 THR A C 1
ATOM 811 O O . THR A 1 101 ? 27.316 3.648 -27.237 1.00 84.75 101 THR A O 1
ATOM 814 N N . HIS A 1 102 ? 27.208 3.966 -25.021 1.00 76.56 102 HIS A N 1
ATOM 815 C CA . HIS A 1 102 ? 28.346 4.886 -24.979 1.00 76.56 102 HIS A CA 1
ATOM 816 C C . HIS A 1 102 ? 29.687 4.177 -25.226 1.00 76.56 102 HIS A C 1
ATOM 818 O O . HIS A 1 102 ? 30.491 4.703 -25.989 1.00 76.56 102 HIS A O 1
ATOM 824 N N . GLN A 1 103 ? 29.902 2.974 -24.677 1.00 69.25 103 GLN A N 1
ATOM 825 C CA . GLN A 1 103 ? 31.151 2.219 -24.884 1.00 69.25 103 GLN A CA 1
ATOM 826 C C . GLN A 1 103 ? 31.346 1.762 -26.338 1.00 69.25 103 GLN A C 1
ATOM 828 O O . GLN A 1 103 ? 32.462 1.770 -26.849 1.00 69.25 103 GLN A O 1
ATOM 833 N N . ILE A 1 104 ? 30.261 1.419 -27.040 1.00 63.09 104 ILE A N 1
ATOM 834 C CA . ILE A 1 104 ? 30.321 1.021 -28.457 1.00 63.09 104 ILE A CA 1
ATOM 835 C C . ILE A 1 104 ? 30.785 2.187 -29.344 1.00 63.09 104 ILE A C 1
ATOM 837 O O . ILE A 1 104 ? 31.496 1.977 -30.323 1.00 63.09 104 ILE A O 1
ATOM 841 N N . ARG A 1 105 ? 30.405 3.426 -29.004 1.00 56.69 105 ARG A N 1
ATOM 842 C CA . ARG A 1 105 ? 30.746 4.618 -29.793 1.00 56.69 105 ARG A CA 1
ATOM 843 C C . ARG A 1 105 ? 32.251 4.885 -29.825 1.00 56.69 105 ARG A C 1
ATOM 845 O O . ARG A 1 105 ? 32.751 5.296 -30.862 1.00 56.69 105 ARG A O 1
ATOM 852 N N . GLU A 1 106 ? 32.945 4.671 -28.714 1.00 61.66 106 GLU A N 1
ATOM 853 C CA . GLU A 1 106 ? 34.384 4.935 -28.610 1.00 61.66 106 GLU A CA 1
ATOM 854 C C . GLU A 1 106 ? 35.195 3.862 -29.358 1.00 61.66 106 GLU A C 1
ATOM 856 O O . GLU A 1 106 ? 36.035 4.202 -30.184 1.00 61.66 106 GLU A O 1
ATOM 861 N N . TYR A 1 107 ? 34.830 2.582 -29.203 1.00 59.88 107 TYR A N 1
ATOM 862 C CA . TYR A 1 107 ? 35.481 1.460 -29.897 1.00 59.88 107 TYR A CA 1
ATOM 863 C C . TYR A 1 107 ? 35.318 1.508 -31.426 1.00 59.88 107 TYR A C 1
ATOM 865 O O . TYR A 1 107 ? 36.270 1.291 -32.169 1.00 59.88 107 TYR A O 1
ATOM 873 N N . VAL A 1 108 ? 34.114 1.815 -31.919 1.00 59.47 108 VAL A N 1
ATOM 874 C CA . VAL A 1 108 ? 33.828 1.806 -33.364 1.00 59.47 108 VAL A CA 1
ATOM 875 C C . VAL A 1 108 ? 34.482 2.986 -34.089 1.00 59.47 108 VAL A C 1
ATOM 877 O O . VAL A 1 108 ? 34.858 2.854 -35.250 1.00 59.47 108 VAL A O 1
ATOM 880 N N . VAL A 1 109 ? 34.622 4.142 -33.435 1.00 61.22 109 VAL A N 1
ATOM 881 C CA . VAL A 1 109 ? 35.217 5.326 -34.071 1.00 61.22 109 VAL A CA 1
ATOM 882 C C . VAL A 1 109 ? 36.723 5.153 -34.256 1.00 61.22 109 VAL A C 1
ATOM 884 O O . VAL A 1 109 ? 37.223 5.494 -35.322 1.00 61.22 109 VAL A O 1
ATOM 887 N N . GLU A 1 110 ? 37.437 4.585 -33.285 1.00 60.41 110 GLU A N 1
ATOM 888 C CA . GLU A 1 110 ? 38.889 4.397 -33.395 1.00 60.41 110 GLU A CA 1
ATOM 889 C C . GLU A 1 110 ? 39.252 3.337 -34.454 1.00 60.41 110 GLU A C 1
ATOM 891 O O . GLU A 1 110 ? 40.086 3.596 -35.321 1.00 60.41 110 GLU A O 1
ATOM 896 N N . ASP A 1 111 ? 38.524 2.215 -34.491 1.00 59.59 111 ASP A N 1
ATOM 897 C CA . ASP A 1 111 ? 38.774 1.106 -35.428 1.00 59.59 111 ASP A CA 1
ATOM 898 C C . ASP A 1 111 ? 38.351 1.445 -36.878 1.00 59.59 111 ASP A C 1
ATOM 900 O O . ASP A 1 111 ? 39.052 1.115 -37.839 1.00 59.59 111 ASP A O 1
ATOM 904 N N . ILE A 1 112 ? 37.235 2.173 -37.073 1.00 60.38 112 ILE A N 1
ATOM 905 C CA . ILE A 1 112 ? 36.815 2.642 -38.410 1.00 60.38 112 ILE A CA 1
ATOM 906 C C . ILE A 1 112 ? 37.735 3.752 -38.919 1.00 60.38 112 ILE A C 1
ATOM 908 O O . ILE A 1 112 ? 38.066 3.747 -40.103 1.00 60.38 112 ILE A O 1
ATOM 912 N N . MET A 1 113 ? 38.148 4.705 -38.075 1.00 58.31 113 MET A N 1
ATOM 913 C CA . MET A 1 113 ? 39.038 5.786 -38.514 1.00 58.31 113 MET A CA 1
ATOM 914 C C . MET A 1 113 ? 40.429 5.252 -38.853 1.00 58.31 113 MET A C 1
ATOM 916 O O . MET A 1 113 ? 40.972 5.629 -39.889 1.00 58.31 113 MET A O 1
ATOM 920 N N . GLN A 1 114 ? 40.979 4.327 -38.062 1.00 58.31 114 GLN A N 1
ATOM 921 C CA . GLN A 1 114 ? 42.251 3.683 -38.387 1.00 58.31 114 GLN A CA 1
ATOM 922 C C . GLN A 1 114 ? 42.158 2.905 -39.708 1.00 58.31 114 GLN A C 1
ATOM 924 O O . GLN A 1 114 ? 42.970 3.127 -40.604 1.00 58.31 114 GLN A O 1
ATOM 929 N N . LYS A 1 115 ? 41.111 2.091 -39.891 1.00 56.81 115 LYS A N 1
ATOM 930 C CA . LYS A 1 115 ? 40.897 1.320 -41.127 1.00 56.81 115 LYS A CA 1
ATOM 931 C C . LYS A 1 115 ? 40.565 2.177 -42.355 1.00 56.81 115 LYS A C 1
ATOM 933 O O . LYS A 1 115 ? 40.848 1.770 -43.474 1.00 56.81 115 LYS A O 1
ATOM 938 N N . ALA A 1 116 ? 39.958 3.347 -42.170 1.00 57.69 116 ALA A N 1
ATOM 939 C CA . ALA A 1 116 ? 39.720 4.305 -43.250 1.00 57.69 116 ALA A CA 1
ATOM 940 C C . ALA A 1 116 ? 40.982 5.104 -43.617 1.00 57.69 116 ALA A C 1
ATOM 942 O O . ALA A 1 116 ? 41.103 5.560 -44.751 1.00 57.69 116 ALA A O 1
ATOM 943 N N . THR A 1 117 ? 41.909 5.276 -42.670 1.00 56.28 117 THR A N 1
ATOM 944 C CA . THR A 1 117 ? 43.186 5.970 -42.903 1.00 56.28 117 THR A CA 1
ATOM 945 C C . THR A 1 117 ? 44.204 5.038 -43.567 1.00 56.28 117 THR A C 1
ATOM 947 O O . THR A 1 117 ? 44.978 5.472 -44.415 1.00 56.28 117 THR A O 1
ATOM 950 N N . GLU A 1 118 ? 44.160 3.745 -43.250 1.00 53.69 118 GLU A N 1
ATOM 951 C CA . GLU A 1 118 ? 44.965 2.696 -43.881 1.00 53.69 118 GLU A CA 1
ATOM 952 C C . GLU A 1 118 ? 44.231 2.119 -45.109 1.00 53.69 118 GLU A C 1
ATOM 954 O O . GLU A 1 118 ? 43.780 0.976 -45.138 1.00 53.69 118 GLU A O 1
ATOM 959 N N . SER A 1 119 ? 44.023 2.954 -46.130 1.00 53.22 119 SER A N 1
ATOM 960 C CA . SER A 1 119 ? 43.493 2.508 -47.422 1.00 53.22 119 SER A CA 1
ATOM 961 C C . SER A 1 119 ? 44.641 2.109 -48.352 1.00 53.22 119 SER A C 1
ATOM 963 O O . SER A 1 119 ? 45.239 2.972 -48.991 1.00 53.22 119 SER A O 1
ATOM 965 N N . ASP A 1 120 ? 44.841 0.803 -48.546 1.00 56.12 120 ASP A N 1
ATOM 966 C CA . ASP A 1 120 ? 45.704 0.222 -49.599 1.00 56.12 120 ASP A CA 1
ATOM 967 C C . ASP A 1 120 ? 45.203 0.504 -51.034 1.00 56.12 120 ASP A C 1
ATOM 969 O O . ASP A 1 120 ? 45.795 0.067 -52.020 1.00 56.12 120 ASP A O 1
ATOM 973 N N . PHE A 1 121 ? 44.071 1.200 -51.181 1.00 55.25 121 PHE A N 1
ATOM 974 C CA . PHE A 1 121 ? 43.385 1.358 -52.462 1.00 55.25 121 PHE A CA 1
ATOM 975 C C . PHE A 1 121 ? 43.916 2.504 -53.337 1.00 55.25 121 PHE A C 1
ATOM 977 O O . PHE A 1 121 ? 43.463 2.655 -54.471 1.00 55.25 121 PHE A O 1
ATOM 984 N N . MET A 1 122 ? 44.865 3.312 -52.853 1.00 48.78 122 MET A N 1
ATOM 985 C CA . MET A 1 122 ? 45.494 4.353 -53.670 1.00 48.78 122 MET A CA 1
ATOM 986 C C . MET A 1 122 ? 47.003 4.111 -53.785 1.00 48.78 122 MET A C 1
ATOM 988 O O . MET A 1 122 ? 47.696 4.178 -52.771 1.00 48.78 122 MET A O 1
ATOM 992 N N . PRO A 1 123 ? 47.534 3.827 -54.992 1.00 55.19 123 PRO A N 1
ATOM 993 C CA . PRO A 1 123 ? 48.968 3.654 -55.168 1.00 55.19 123 PRO A CA 1
ATOM 994 C C . PRO A 1 123 ? 49.692 4.981 -54.913 1.00 55.19 123 PRO A C 1
ATOM 996 O O . PRO A 1 123 ? 49.236 6.042 -55.339 1.00 55.19 123 PRO A O 1
ATOM 999 N N . GLU A 1 124 ? 50.847 4.905 -54.249 1.00 58.06 124 GLU A N 1
ATOM 1000 C CA . GLU A 1 124 ? 51.693 6.050 -53.869 1.00 58.06 124 GLU A CA 1
ATOM 1001 C C . GLU A 1 124 ? 52.136 6.897 -55.080 1.00 58.06 124 GLU A C 1
ATOM 1003 O O . GLU A 1 124 ? 52.448 8.080 -54.958 1.00 58.06 124 GLU A O 1
ATOM 1008 N N . SER A 1 125 ? 52.090 6.315 -56.281 1.00 48.50 125 SER A N 1
ATOM 1009 C CA . SER A 1 125 ? 52.143 7.040 -57.546 1.00 48.50 125 SER A CA 1
ATOM 1010 C C . SER A 1 125 ? 51.338 6.299 -58.614 1.00 48.50 125 SER A C 1
ATOM 1012 O O . SER A 1 125 ? 51.434 5.080 -58.750 1.00 48.50 125 SER A O 1
ATOM 1014 N N . ILE A 1 126 ? 50.539 7.033 -59.390 1.00 48.66 126 ILE A N 1
ATOM 1015 C CA . ILE A 1 126 ? 50.033 6.537 -60.671 1.00 48.66 126 ILE A CA 1
ATOM 1016 C C . ILE A 1 126 ? 51.176 6.739 -61.662 1.00 48.66 126 ILE A C 1
ATOM 1018 O O . ILE A 1 126 ? 51.359 7.831 -62.199 1.00 48.66 126 ILE A O 1
ATOM 1022 N N . SER A 1 127 ? 51.983 5.706 -61.879 1.00 47.78 127 SER A N 1
ATOM 1023 C CA . SER A 1 127 ? 52.860 5.657 -63.041 1.00 47.78 127 SER A CA 1
ATOM 1024 C C . SER A 1 127 ? 51.975 5.487 -64.273 1.00 47.78 127 SER A C 1
ATOM 1026 O O . SER A 1 127 ? 51.490 4.394 -64.562 1.00 47.78 127 SER A O 1
ATOM 1028 N N . LEU A 1 128 ? 51.730 6.585 -64.995 1.00 50.75 128 LEU A N 1
ATOM 1029 C CA . LEU A 1 128 ? 51.267 6.488 -66.376 1.00 50.75 128 LEU A CA 1
ATOM 1030 C C . LEU A 1 128 ? 52.271 5.586 -67.101 1.00 50.75 128 LEU A C 1
ATOM 1032 O O . LEU A 1 128 ? 53.474 5.845 -67.033 1.00 50.75 128 LEU A O 1
ATOM 1036 N N . LEU A 1 129 ? 51.778 4.490 -67.684 1.00 52.28 129 LEU A N 1
ATOM 1037 C CA . LEU A 1 129 ? 52.588 3.506 -68.400 1.00 52.28 129 LEU A CA 1
ATOM 1038 C C . LEU A 1 129 ? 53.587 4.242 -69.297 1.00 52.28 129 LEU A C 1
ATOM 1040 O O . LEU A 1 129 ? 53.197 5.061 -70.128 1.00 52.28 129 LEU A O 1
ATOM 1044 N N . GLY A 1 130 ? 54.879 3.994 -69.081 1.00 55.44 130 GLY A N 1
ATOM 1045 C CA . GLY A 1 130 ? 55.913 4.552 -69.940 1.00 55.44 130 GLY A CA 1
ATOM 1046 C C . GLY A 1 130 ? 55.728 4.040 -71.368 1.00 55.44 130 GLY A C 1
ATOM 1047 O O . GLY A 1 130 ? 55.275 2.914 -71.561 1.00 55.44 130 GLY A O 1
ATOM 1048 N N . LYS A 1 131 ? 56.116 4.860 -72.353 1.00 55.22 131 LYS A N 1
ATOM 1049 C CA . LYS A 1 131 ? 55.978 4.663 -73.814 1.00 55.22 131 LYS A CA 1
ATOM 1050 C C . LYS A 1 131 ? 56.308 3.250 -74.352 1.00 55.22 131 LYS A C 1
ATOM 1052 O O . LYS A 1 131 ? 55.914 2.933 -75.461 1.00 55.22 131 LYS A O 1
ATOM 1057 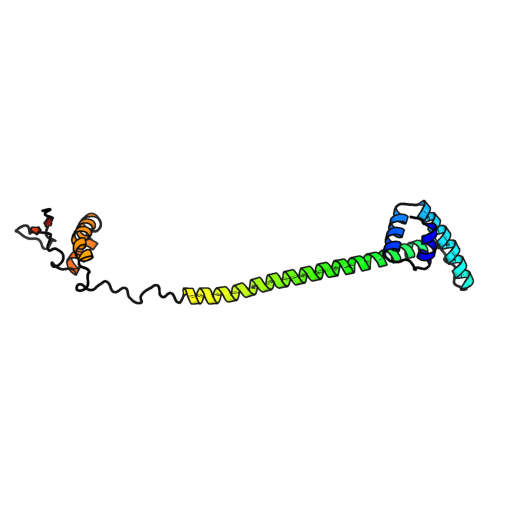N N . ILE A 1 132 ? 57.012 2.411 -73.589 1.00 55.03 132 ILE A N 1
ATOM 1058 C CA . ILE A 1 132 ? 57.550 1.108 -74.008 1.00 55.03 132 ILE A CA 1
ATOM 1059 C C . ILE A 1 132 ? 56.693 -0.094 -73.544 1.00 55.03 132 ILE A C 1
ATOM 1061 O O . ILE A 1 132 ? 56.836 -1.173 -74.111 1.00 55.03 132 ILE A O 1
ATOM 1065 N N . ASP A 1 133 ? 55.771 0.072 -72.585 1.00 56.88 133 ASP A N 1
ATOM 1066 C CA . ASP A 1 133 ? 55.043 -1.054 -71.957 1.00 56.88 133 ASP A CA 1
ATOM 1067 C C . ASP A 1 133 ? 53.525 -1.065 -72.233 1.00 56.88 133 ASP A C 1
ATOM 1069 O O . ASP A 1 133 ? 52.756 -1.695 -71.500 1.00 56.88 133 ASP A O 1
ATOM 1073 N N . LEU A 1 134 ? 53.052 -0.358 -73.266 1.00 65.06 134 LEU A N 1
ATOM 1074 C CA . LEU A 1 134 ? 51.624 -0.349 -73.590 1.00 65.06 134 LEU A CA 1
ATOM 1075 C C . LEU A 1 134 ? 51.212 -1.697 -74.224 1.00 65.06 134 LEU A C 1
ATOM 1077 O O . LEU A 1 134 ? 51.820 -2.107 -75.212 1.00 65.06 134 LEU A O 1
ATOM 1081 N N . PRO A 1 135 ? 50.189 -2.404 -73.699 1.00 65.62 135 PRO A N 1
ATOM 1082 C CA . PRO A 1 135 ? 49.677 -3.616 -74.335 1.00 65.62 135 PRO A CA 1
ATOM 1083 C C . PRO A 1 135 ? 49.232 -3.329 -75.773 1.00 65.62 135 PRO A C 1
ATOM 1085 O O . PRO A 1 135 ? 48.576 -2.314 -76.016 1.00 65.62 135 PRO A O 1
ATOM 1088 N N . VAL A 1 136 ? 49.527 -4.238 -76.707 1.00 64.06 136 VAL A N 1
ATOM 1089 C CA . VAL A 1 136 ? 49.215 -4.085 -78.143 1.00 64.06 136 VAL A CA 1
ATOM 1090 C C . VAL A 1 136 ? 47.722 -3.813 -78.376 1.00 64.06 136 VAL A C 1
ATOM 1092 O O . VAL A 1 136 ? 47.360 -3.029 -79.251 1.00 64.06 136 VAL A O 1
ATOM 1095 N N . GLU A 1 137 ? 46.839 -4.396 -77.559 1.00 67.00 137 GLU A N 1
ATOM 1096 C CA . GLU A 1 137 ? 45.395 -4.141 -77.612 1.00 67.00 137 GLU A CA 1
ATOM 1097 C C . GLU A 1 137 ? 45.026 -2.681 -77.314 1.00 67.00 137 GLU A C 1
ATOM 1099 O O . GLU A 1 137 ? 44.061 -2.171 -77.879 1.00 67.00 137 GLU A O 1
ATOM 1104 N N . ILE A 1 138 ? 45.775 -2.010 -76.435 1.00 67.19 138 ILE A N 1
ATOM 1105 C CA . ILE A 1 138 ? 45.556 -0.599 -76.093 1.00 67.19 138 ILE A CA 1
ATOM 1106 C C . ILE A 1 138 ? 46.229 0.300 -77.129 1.00 67.19 138 ILE A C 1
ATOM 1108 O O . ILE A 1 138 ? 45.642 1.302 -77.533 1.00 67.19 138 ILE A O 1
ATOM 1112 N N . GLU A 1 139 ? 47.416 -0.076 -77.611 1.00 68.06 139 GLU A N 1
ATOM 1113 C CA . GLU A 1 139 ? 48.102 0.647 -78.685 1.00 68.06 139 GLU A CA 1
ATOM 1114 C C . GLU A 1 139 ? 47.227 0.741 -79.944 1.00 68.06 139 GLU A C 1
ATOM 1116 O O . GLU A 1 139 ? 47.082 1.818 -80.523 1.00 68.06 139 GLU A O 1
ATOM 1121 N N . GLY A 1 140 ? 46.541 -0.351 -80.297 1.00 67.62 140 GLY A N 1
ATOM 1122 C CA . GLY A 1 140 ? 45.610 -0.390 -81.425 1.00 67.62 140 GLY A CA 1
ATOM 1123 C C . GLY A 1 140 ? 44.409 0.557 -81.304 1.00 67.62 140 GLY A C 1
ATOM 1124 O O . GLY A 1 140 ? 43.814 0.893 -82.323 1.00 67.62 140 GLY A O 1
ATOM 1125 N N . GLN A 1 141 ? 44.061 1.016 -80.096 1.00 75.06 141 GLN A N 1
ATOM 1126 C CA . GLN A 1 141 ? 42.946 1.945 -79.857 1.00 75.06 141 GLN A CA 1
ATOM 1127 C C . GLN A 1 141 ? 43.374 3.416 -79.802 1.00 75.06 141 GLN A C 1
ATOM 1129 O O . GLN A 1 141 ? 42.522 4.307 -79.841 1.00 75.06 141 GLN A O 1
ATOM 1134 N N . LEU A 1 142 ? 44.678 3.702 -79.728 1.00 76.81 142 LEU A N 1
ATOM 1135 C CA . LEU A 1 142 ? 45.188 5.075 -79.687 1.00 76.81 142 LEU A CA 1
ATOM 1136 C C . LEU A 1 142 ? 44.745 5.928 -80.893 1.00 76.81 142 LEU A C 1
ATOM 1138 O O . LEU A 1 142 ? 44.402 7.092 -80.667 1.00 76.81 142 LEU A O 1
ATOM 1142 N N . PRO A 1 143 ? 44.675 5.407 -82.138 1.00 76.31 143 PRO A N 1
ATOM 1143 C CA . PRO A 1 143 ? 44.141 6.162 -83.272 1.00 76.31 143 PRO A CA 1
ATOM 1144 C C . PRO A 1 143 ? 42.699 6.635 -83.059 1.00 76.31 143 PRO A C 1
ATOM 1146 O O . PRO A 1 143 ? 42.397 7.804 -83.298 1.00 76.31 143 PRO A O 1
ATOM 1149 N N . ASP A 1 144 ? 41.824 5.768 -82.549 1.00 77.62 144 ASP A N 1
ATOM 1150 C CA . ASP A 1 144 ? 40.413 6.100 -82.322 1.00 77.62 144 ASP A CA 1
ATOM 1151 C C . ASP A 1 144 ? 40.252 7.139 -81.211 1.00 77.62 144 ASP A C 1
ATOM 1153 O O . ASP A 1 144 ? 39.489 8.100 -81.346 1.00 77.62 144 ASP A O 1
ATOM 1157 N N . ILE A 1 145 ? 41.017 6.981 -80.126 1.00 80.94 145 ILE A N 1
ATOM 1158 C CA . ILE A 1 145 ? 41.051 7.939 -79.015 1.00 80.94 145 ILE A CA 1
ATOM 1159 C C . ILE A 1 145 ? 41.503 9.310 -79.524 1.00 80.94 145 ILE A C 1
ATOM 1161 O O . ILE A 1 145 ? 40.881 10.324 -79.212 1.00 80.94 145 ILE A O 1
ATOM 1165 N N . TYR A 1 146 ? 42.539 9.349 -80.358 1.00 79.44 146 TYR A N 1
ATOM 1166 C CA . TYR A 1 146 ? 43.022 10.586 -80.959 1.00 79.44 146 TYR A CA 1
ATOM 1167 C C . TYR A 1 146 ? 41.986 11.244 -81.878 1.00 79.44 146 TYR A C 1
ATOM 1169 O O . TYR A 1 146 ? 41.780 12.455 -81.796 1.00 79.44 146 TYR A O 1
ATOM 1177 N N . LEU A 1 147 ? 41.294 10.474 -82.726 1.00 77.69 147 LEU A N 1
ATOM 1178 C CA . LEU A 1 147 ? 40.247 11.008 -83.606 1.00 77.69 147 LEU A CA 1
ATOM 1179 C C . LEU A 1 147 ? 39.067 11.576 -82.818 1.00 77.69 147 LEU A C 1
ATOM 1181 O O . LEU A 1 147 ? 38.521 12.615 -83.201 1.00 77.69 147 LEU A O 1
ATOM 1185 N N . TYR A 1 148 ? 38.697 10.926 -81.715 1.00 80.69 148 TYR A N 1
ATOM 1186 C CA . TYR A 1 148 ? 37.703 11.448 -80.788 1.00 80.69 148 TYR A CA 1
ATOM 1187 C C . TYR A 1 148 ? 38.173 12.771 -80.168 1.00 80.69 148 TYR A C 1
ATOM 1189 O O . TYR A 1 148 ? 37.470 13.778 -80.269 1.00 80.69 148 TYR A O 1
ATOM 1197 N N . LEU A 1 149 ? 39.392 12.808 -79.619 1.00 79.38 149 LEU A N 1
ATOM 1198 C CA . LEU A 1 149 ? 39.958 14.016 -79.013 1.00 79.38 149 LEU A CA 1
ATOM 1199 C C . LEU A 1 149 ? 40.078 15.158 -80.023 1.00 79.38 149 LEU A C 1
ATOM 1201 O O . LEU A 1 149 ? 39.713 16.281 -79.709 1.00 79.38 149 LEU A O 1
ATOM 1205 N N . ARG A 1 150 ? 40.444 14.899 -81.280 1.00 78.50 150 ARG A N 1
ATOM 1206 C CA . ARG A 1 150 ? 40.469 15.939 -82.323 1.00 78.50 150 ARG A CA 1
ATOM 1207 C C . ARG A 1 150 ? 39.124 16.666 -82.465 1.00 78.50 150 ARG A C 1
ATOM 1209 O O . ARG A 1 150 ? 39.106 17.844 -82.820 1.00 78.50 150 ARG A O 1
ATOM 1216 N N . GLN A 1 151 ? 38.009 15.978 -82.213 1.00 76.44 151 GLN A N 1
ATOM 1217 C CA . GLN A 1 151 ? 36.668 16.561 -82.274 1.00 76.44 151 GLN A CA 1
ATOM 1218 C C . GLN A 1 151 ? 36.247 17.215 -80.956 1.00 76.44 151 GLN A C 1
ATOM 1220 O O . GLN A 1 151 ? 35.553 18.231 -80.982 1.00 76.44 151 GLN A O 1
ATOM 1225 N N . THR A 1 152 ? 36.629 16.634 -79.817 1.00 78.50 152 THR A N 1
ATOM 1226 C CA . THR A 1 152 ? 36.103 17.037 -78.503 1.00 78.50 152 THR A CA 1
ATOM 1227 C C . THR A 1 152 ? 37.054 17.886 -77.666 1.00 78.50 152 THR A C 1
ATOM 1229 O O . THR A 1 152 ? 36.589 18.700 -76.875 1.00 78.50 152 THR A O 1
ATOM 1232 N N . ASP A 1 153 ? 38.362 17.692 -77.816 1.00 79.69 153 ASP A N 1
ATOM 1233 C CA . ASP A 1 153 ? 39.435 18.337 -77.057 1.00 79.69 153 ASP A CA 1
ATOM 1234 C C . ASP A 1 153 ? 40.743 18.387 -77.871 1.00 79.69 153 ASP A C 1
ATOM 1236 O O . ASP A 1 153 ? 41.565 17.464 -77.874 1.00 79.69 153 ASP A O 1
ATOM 1240 N N . LYS A 1 154 ? 40.930 19.507 -78.573 1.00 78.44 154 LYS A N 1
ATOM 1241 C CA . LYS A 1 154 ? 42.077 19.709 -79.459 1.00 78.44 154 LYS A CA 1
ATOM 1242 C C . LYS A 1 154 ? 43.410 19.759 -78.701 1.00 78.44 154 LYS A C 1
ATOM 1244 O O . LYS A 1 154 ? 44.388 19.213 -79.195 1.00 78.44 154 LYS A O 1
ATOM 1249 N N . GLU A 1 155 ? 43.447 20.359 -77.510 1.00 77.56 155 GLU A N 1
ATOM 1250 C CA . GLU A 1 155 ? 44.673 20.437 -76.698 1.00 77.56 155 GLU A CA 1
ATOM 1251 C C . GLU A 1 155 ? 45.089 19.051 -76.188 1.00 77.56 155 GLU A C 1
ATOM 1253 O O . GLU A 1 155 ? 46.277 18.710 -76.190 1.00 77.56 155 GLU A O 1
ATOM 1258 N N . GLY A 1 156 ? 44.109 18.218 -75.822 1.00 76.31 156 GLY A N 1
ATOM 1259 C CA . GLY A 1 156 ? 44.330 16.811 -75.491 1.00 76.31 156 GLY A CA 1
ATOM 1260 C C . GLY A 1 156 ? 44.882 16.002 -76.669 1.00 76.31 156 GLY A C 1
ATOM 1261 O O . GLY A 1 156 ? 45.810 15.210 -76.490 1.00 76.31 156 GLY A O 1
ATOM 1262 N N . ALA A 1 157 ? 44.369 16.232 -77.882 1.00 78.38 157 ALA A N 1
ATOM 1263 C CA . ALA A 1 157 ? 44.881 15.594 -79.097 1.00 78.38 157 ALA A CA 1
ATOM 1264 C C . ALA A 1 157 ? 46.327 16.021 -79.418 1.00 78.38 157 ALA A C 1
ATOM 1266 O O . ALA A 1 157 ? 47.161 15.166 -79.723 1.00 78.38 157 ALA A O 1
ATOM 1267 N N . ASP A 1 158 ? 46.636 17.315 -79.303 1.00 76.75 158 ASP A N 1
ATOM 1268 C CA . ASP A 1 158 ? 47.978 17.859 -79.549 1.00 76.75 158 ASP A CA 1
ATOM 1269 C C . ASP A 1 158 ? 48.995 17.296 -78.534 1.00 76.75 158 ASP A C 1
ATOM 1271 O O . ASP A 1 158 ? 50.071 16.831 -78.916 1.00 76.75 158 ASP A O 1
ATOM 1275 N N . SER A 1 159 ? 48.613 17.221 -77.254 1.00 78.75 159 SER A N 1
ATOM 1276 C CA . SER A 1 159 ? 49.449 16.648 -76.187 1.00 78.75 159 SER A CA 1
ATOM 1277 C C . SER A 1 159 ? 49.725 15.153 -76.399 1.00 78.75 159 SER A C 1
ATOM 1279 O O . SER A 1 159 ? 50.839 14.673 -76.181 1.00 78.75 159 SER A O 1
ATOM 1281 N N . MET A 1 160 ? 48.717 14.397 -76.846 1.00 76.94 160 MET A N 1
ATOM 1282 C CA . MET A 1 160 ? 48.851 12.972 -77.163 1.00 76.94 160 MET A CA 1
ATOM 1283 C C . MET A 1 160 ? 49.783 12.745 -78.360 1.00 76.94 160 MET A C 1
ATOM 1285 O O . MET A 1 160 ? 50.592 11.814 -78.346 1.00 76.94 160 MET A O 1
ATOM 1289 N N . PHE A 1 161 ? 49.699 13.602 -79.381 1.00 74.19 161 PHE A N 1
ATOM 1290 C CA . PHE A 1 161 ? 50.581 13.548 -80.544 1.00 74.19 161 PHE A CA 1
ATOM 1291 C C . PHE A 1 161 ? 52.043 13.816 -80.171 1.00 74.19 161 PHE A C 1
ATOM 1293 O O . PHE A 1 161 ? 52.926 13.064 -80.592 1.00 74.19 161 PHE A O 1
ATOM 1300 N N . GLU A 1 162 ? 52.290 14.836 -79.346 1.00 73.88 162 GLU A N 1
ATOM 1301 C CA . GLU A 1 162 ? 53.632 15.194 -78.872 1.00 73.88 162 GLU A CA 1
ATOM 1302 C C . GLU A 1 162 ? 54.255 14.087 -78.008 1.00 73.88 162 GLU A C 1
ATOM 1304 O O . GLU A 1 162 ? 55.439 13.792 -78.137 1.00 73.88 162 GLU A O 1
ATOM 1309 N N . TYR A 1 163 ? 53.463 13.413 -77.172 1.00 73.00 163 TYR A N 1
ATOM 1310 C CA . TYR A 1 163 ? 53.976 12.366 -76.285 1.00 73.00 163 TYR A CA 1
ATOM 1311 C C . TYR A 1 163 ? 54.368 11.074 -77.029 1.00 73.00 163 TYR A C 1
ATOM 1313 O O . TYR A 1 163 ? 55.421 10.477 -76.768 1.00 73.00 163 TYR A O 1
ATOM 1321 N N . TYR A 1 164 ? 53.536 10.619 -77.973 1.00 69.81 164 TYR A N 1
ATOM 1322 C CA . TYR A 1 164 ? 53.734 9.321 -78.628 1.00 69.81 164 TYR A CA 1
ATOM 1323 C C . TYR A 1 164 ? 54.587 9.371 -79.903 1.00 69.81 164 TYR A C 1
ATOM 1325 O O . TYR A 1 164 ? 55.060 8.317 -80.310 1.00 69.81 164 TYR A O 1
ATOM 1333 N N . GLU A 1 165 ? 54.874 10.552 -80.469 1.00 60.62 165 GLU A N 1
ATOM 1334 C CA . GLU A 1 165 ? 55.755 10.787 -81.635 1.00 60.62 165 GLU A CA 1
ATOM 1335 C C . GLU A 1 165 ? 55.769 9.651 -82.684 1.00 60.62 165 GLU A C 1
ATOM 1337 O O . GLU A 1 165 ? 56.633 8.779 -82.653 1.00 60.62 165 GLU A O 1
ATOM 1342 N N . GLY A 1 166 ? 54.865 9.673 -83.667 1.00 59.78 166 GLY A N 1
ATOM 1343 C CA . GLY A 1 166 ? 54.996 8.867 -84.896 1.00 59.78 166 GLY A CA 1
ATOM 1344 C C . GLY A 1 166 ? 54.724 7.355 -84.793 1.00 59.78 166 GLY A C 1
ATOM 1345 O O . GLY A 1 166 ? 54.135 6.806 -85.720 1.00 59.78 166 GLY A O 1
ATOM 1346 N N . GLU A 1 167 ? 55.123 6.685 -83.709 1.00 56.97 167 GLU A N 1
ATOM 1347 C CA . GLU A 1 167 ? 55.191 5.213 -83.631 1.00 56.97 167 GLU A CA 1
ATOM 1348 C C . GLU A 1 167 ? 53.816 4.531 -83.567 1.00 56.97 167 GLU A C 1
ATOM 1350 O O . GLU A 1 167 ? 53.608 3.494 -84.194 1.00 56.97 167 GLU A O 1
ATOM 1355 N N . THR A 1 168 ? 52.846 5.150 -82.896 1.00 59.53 168 THR A N 1
ATOM 1356 C CA . THR A 1 168 ? 51.498 4.590 -82.683 1.00 59.53 168 THR A CA 1
ATOM 1357 C C . THR A 1 168 ? 50.542 4.851 -83.851 1.00 59.53 168 THR A C 1
ATOM 1359 O O . THR A 1 168 ? 49.415 4.357 -83.881 1.00 59.53 168 THR A O 1
ATOM 1362 N N . TRP A 1 169 ? 50.980 5.626 -84.846 1.00 63.62 169 TRP A N 1
ATOM 1363 C CA . TRP A 1 169 ? 50.139 6.109 -85.942 1.00 63.62 169 TRP A CA 1
ATOM 1364 C C . TRP A 1 169 ? 50.309 5.306 -87.237 1.00 63.62 169 TRP A C 1
ATOM 1366 O O . TRP A 1 169 ? 49.875 5.770 -88.288 1.00 63.62 169 TRP A O 1
ATOM 1376 N N . ASN A 1 170 ? 50.913 4.108 -87.180 1.00 55.56 170 ASN A N 1
ATOM 1377 C CA . ASN A 1 170 ? 51.251 3.255 -88.336 1.00 55.56 170 ASN A CA 1
ATOM 1378 C C . ASN A 1 170 ? 50.089 2.998 -89.324 1.00 55.56 170 ASN A C 1
ATOM 1380 O O . ASN A 1 170 ? 50.342 2.688 -90.487 1.00 55.56 170 ASN A O 1
ATOM 1384 N N . ASN A 1 171 ? 48.835 3.174 -88.891 1.00 58.31 171 ASN A N 1
ATOM 1385 C CA . ASN A 1 171 ? 47.633 2.996 -89.714 1.00 58.31 171 ASN A CA 1
ATOM 1386 C C . ASN A 1 171 ? 47.018 4.308 -90.252 1.00 58.31 171 ASN A C 1
ATOM 1388 O O . ASN A 1 171 ? 45.978 4.263 -90.908 1.00 58.31 171 ASN A O 1
ATOM 1392 N N . MET A 1 172 ? 47.625 5.477 -90.007 1.00 57.88 172 MET A N 1
ATOM 1393 C CA . MET A 1 172 ? 47.163 6.766 -90.542 1.00 57.88 172 MET A CA 1
ATOM 1394 C C . MET A 1 172 ? 48.172 7.374 -91.527 1.00 57.88 172 MET A C 1
ATOM 1396 O O . MET A 1 172 ? 49.363 7.483 -91.240 1.00 57.88 172 MET A O 1
ATOM 1400 N N . ILE A 1 173 ? 47.700 7.822 -92.698 1.00 54.00 173 ILE A N 1
ATOM 1401 C CA . ILE A 1 173 ? 48.555 8.492 -93.691 1.00 54.00 173 ILE A CA 1
ATOM 1402 C C . ILE A 1 173 ? 48.649 9.985 -93.373 1.00 54.00 173 ILE A C 1
ATOM 1404 O O . ILE A 1 173 ? 47.639 10.686 -93.372 1.00 54.00 173 ILE A O 1
ATOM 1408 N N . ILE A 1 174 ? 49.878 10.477 -93.188 1.00 50.97 174 ILE A N 1
ATOM 1409 C CA . ILE A 1 174 ? 50.200 11.907 -93.087 1.00 50.97 174 ILE A CA 1
ATOM 1410 C C . ILE A 1 174 ? 50.170 12.520 -94.492 1.00 50.97 174 ILE A C 1
ATOM 1412 O O . ILE A 1 174 ? 51.116 12.338 -95.264 1.00 50.97 174 ILE A O 1
ATOM 1416 N N . GLN A 1 175 ? 49.127 13.282 -94.830 1.00 47.56 175 GLN A N 1
ATOM 1417 C CA . GLN A 1 175 ? 49.179 14.178 -95.986 1.00 47.56 175 GLN A CA 1
ATOM 1418 C C . GLN A 1 175 ? 49.707 15.537 -95.524 1.00 47.56 175 GLN A C 1
ATOM 1420 O O . GLN A 1 175 ? 49.054 16.278 -94.796 1.00 47.56 175 GLN A O 1
ATOM 1425 N N . ARG A 1 176 ? 50.943 15.858 -95.914 1.00 45.03 176 ARG A N 1
ATOM 1426 C CA . ARG A 1 176 ? 51.530 17.178 -95.672 1.00 45.03 176 ARG A CA 1
ATOM 1427 C C . ARG A 1 176 ? 51.192 18.054 -96.879 1.00 45.03 176 ARG A C 1
ATOM 1429 O O . ARG A 1 176 ? 51.669 17.760 -97.976 1.00 45.03 176 ARG A O 1
ATOM 1436 N N . GLU A 1 177 ? 50.380 19.098 -96.707 1.00 39.19 177 GLU A N 1
ATOM 1437 C CA . GLU A 1 177 ? 50.199 20.090 -97.770 1.00 39.19 177 GLU A CA 1
ATOM 1438 C C . GLU A 1 177 ? 51.569 20.704 -98.103 1.00 39.19 177 GLU A C 1
ATOM 1440 O O . GLU A 1 177 ? 52.319 21.156 -97.232 1.00 39.19 177 GLU A O 1
ATOM 1445 N N . PHE A 1 178 ? 51.959 20.632 -99.376 1.00 34.09 178 PHE A N 1
ATOM 1446 C CA . PHE A 1 178 ? 53.245 21.144 -99.834 1.00 34.09 178 PHE A CA 1
ATOM 1447 C C . PHE A 1 178 ? 53.217 22.677 -99.831 1.00 34.09 178 PHE A C 1
ATOM 1449 O O . PHE A 1 178 ? 52.805 23.298 -100.807 1.00 34.09 178 PHE A O 1
ATOM 1456 N N . GLY A 1 179 ? 53.718 23.278 -98.752 1.00 39.44 179 GLY A N 1
ATOM 1457 C CA . GLY A 1 179 ? 54.044 24.704 -98.697 1.00 39.44 179 GLY A CA 1
ATOM 1458 C C . GLY A 1 179 ? 53.585 25.395 -97.417 1.00 39.44 179 GLY A C 1
ATOM 1459 O O . GLY A 1 179 ? 52.471 25.883 -97.358 1.00 39.44 179 GLY A O 1
ATOM 1460 N N . GLN A 1 180 ? 54.511 25.504 -96.458 1.00 43.16 180 GLN A N 1
ATOM 1461 C CA . GLN A 1 180 ? 54.490 26.405 -95.294 1.00 43.16 180 GLN A CA 1
ATOM 1462 C C . GLN A 1 180 ? 53.265 26.357 -94.368 1.00 43.16 180 GLN A C 1
ATOM 1464 O O . GLN A 1 180 ? 52.363 27.173 -94.495 1.00 43.16 180 GLN A O 1
ATOM 1469 N N . ASP A 1 181 ? 53.367 25.546 -93.313 1.00 39.69 181 ASP A N 1
ATOM 1470 C CA . ASP A 1 181 ? 53.022 25.944 -91.942 1.00 39.69 181 ASP A CA 1
ATOM 1471 C C . ASP A 1 181 ? 53.666 24.944 -90.958 1.00 39.69 181 ASP A C 1
ATOM 1473 O O . ASP A 1 181 ? 53.884 23.780 -91.296 1.00 39.69 181 ASP A O 1
ATOM 1477 N N . THR A 1 182 ? 54.004 25.381 -89.747 1.00 45.16 182 THR A N 1
ATOM 1478 C CA . THR A 1 182 ? 54.432 24.521 -88.624 1.00 45.16 182 THR A CA 1
ATOM 1479 C C . THR A 1 182 ? 53.244 23.831 -87.936 1.00 45.16 182 THR A C 1
ATOM 1481 O O . THR A 1 182 ? 53.368 23.376 -86.802 1.00 45.16 182 THR A O 1
ATOM 1484 N N . SER A 1 183 ? 52.082 23.776 -88.590 1.00 51.31 183 SER A N 1
ATOM 1485 C CA . SER A 1 183 ? 50.853 23.201 -88.048 1.00 51.31 183 SER A CA 1
ATOM 1486 C C . SER A 1 183 ? 50.702 21.704 -88.357 1.00 51.31 183 SER A C 1
ATOM 1488 O O . SER A 1 183 ? 51.297 21.163 -89.292 1.00 51.31 183 SER A O 1
ATOM 1490 N N . MET A 1 184 ? 49.941 21.028 -87.485 1.00 47.72 184 MET A N 1
ATOM 1491 C CA . MET A 1 184 ? 49.745 19.575 -87.461 1.00 47.72 184 MET A CA 1
ATOM 1492 C C . MET A 1 184 ? 49.187 19.058 -88.804 1.00 47.72 184 MET A C 1
ATOM 1494 O O . MET A 1 184 ? 48.177 19.588 -89.271 1.00 47.72 184 MET A O 1
ATOM 1498 N N . PRO A 1 185 ? 49.816 18.045 -89.437 1.00 54.28 185 PRO A N 1
ATOM 1499 C CA . PRO A 1 185 ? 49.403 17.569 -90.754 1.00 54.28 185 PRO A CA 1
ATOM 1500 C C . PRO A 1 185 ? 48.052 16.847 -90.717 1.00 54.28 185 PRO A C 1
ATOM 1502 O O . PRO A 1 185 ? 47.678 16.238 -89.713 1.00 54.28 185 PRO A O 1
ATOM 1505 N N . GLU A 1 186 ? 47.330 16.873 -91.837 1.00 54.31 186 GLU A N 1
ATOM 1506 C CA . GLU A 1 186 ? 46.021 16.238 -91.934 1.00 54.31 186 GLU A CA 1
ATOM 1507 C C . GLU A 1 186 ? 46.171 14.717 -92.129 1.00 54.31 186 GLU A C 1
ATOM 1509 O O . GLU A 1 186 ? 46.765 14.241 -93.101 1.00 54.31 186 GLU A O 1
ATOM 1514 N N . LEU A 1 187 ? 45.667 13.943 -91.162 1.00 55.69 187 LEU A N 1
ATOM 1515 C CA . LEU A 1 187 ? 45.656 12.478 -91.192 1.00 55.69 187 LEU A CA 1
ATOM 1516 C C . LEU A 1 187 ? 44.319 11.979 -91.755 1.00 55.69 187 LEU A C 1
ATOM 1518 O O . LEU A 1 187 ? 43.258 12.381 -91.272 1.00 55.69 187 LEU A O 1
ATOM 1522 N N . THR A 1 188 ? 44.373 11.088 -92.751 1.00 51.47 188 THR A N 1
ATOM 1523 C CA . THR A 1 188 ? 43.194 10.366 -93.269 1.00 51.47 188 THR A CA 1
ATOM 1524 C C . THR A 1 188 ? 43.334 8.874 -92.966 1.00 51.47 188 THR A C 1
ATOM 1526 O O . THR A 1 188 ? 44.383 8.287 -93.243 1.00 51.47 188 THR A O 1
ATOM 1529 N N . VAL A 1 189 ? 42.289 8.263 -92.401 1.00 51.34 189 VAL A N 1
ATOM 1530 C CA . VAL A 1 189 ? 42.212 6.812 -92.162 1.00 51.34 189 VAL A CA 1
ATOM 1531 C C . VAL A 1 189 ? 41.777 6.124 -93.456 1.00 51.34 189 VAL A C 1
ATOM 1533 O O . VAL A 1 189 ? 40.810 6.556 -94.084 1.00 51.34 189 VAL A O 1
ATOM 1536 N N . LEU A 1 190 ? 42.490 5.076 -93.870 1.00 44.16 190 LEU A N 1
ATOM 1537 C CA . LEU A 1 190 ? 42.064 4.204 -94.965 1.00 44.16 190 LEU A CA 1
ATOM 1538 C C . LEU A 1 190 ? 41.514 2.904 -94.377 1.00 44.16 190 LEU A C 1
ATOM 1540 O O . LEU A 1 190 ? 42.282 2.111 -93.838 1.00 44.16 190 LEU A O 1
ATOM 1544 N N . ASP A 1 191 ? 40.211 2.677 -94.528 1.00 42.38 191 ASP A N 1
ATOM 1545 C CA . ASP A 1 191 ? 39.608 1.364 -94.299 1.00 42.38 191 ASP A CA 1
ATOM 1546 C C . ASP A 1 191 ? 39.927 0.467 -95.505 1.00 42.38 191 ASP A C 1
ATOM 1548 O O . ASP A 1 191 ? 39.473 0.739 -96.622 1.00 42.38 191 ASP A O 1
ATOM 1552 N N . TYR A 1 192 ? 40.731 -0.578 -95.294 1.00 38.25 192 TYR A N 1
ATOM 1553 C CA . TYR A 1 192 ? 40.918 -1.678 -96.250 1.00 38.25 192 TYR A CA 1
ATOM 1554 C C . TYR A 1 192 ? 40.100 -2.899 -95.836 1.00 38.25 192 TYR A C 1
ATOM 1556 O O . TYR A 1 192 ? 40.146 -3.258 -94.638 1.00 38.25 192 TYR A O 1
#

Sequence (192 aa):
MDCQKVIMPFINEELDNGQLSQFLDHLKTCPECMEELEVYYTLLTSMKQLDENQELSDNYYNDLLKLIEKSEEKINSKNKIYAGKKIVLLMIATVIAIASTHQIREYVVEDIMQKATESDFMPESISLLGKIDLPVEIEGQLPDIYLYLRQTDKEGADSMFEYYEGETWNNMIIQREFGQDTSMPELTVLDY